Protein AF-0000000067861593 (afdb_homodimer)

Radius of gyration: 21.7 Å; Cα contacts (8 Å, |Δi|>4): 701; chains: 2; bounding box: 45×69×48 Å

Secondary structure (DSSP, 8-state):
-EEEE-TTS-EEEEEE--GGGHHHHHHHHHHHTTS-S-SSS-TT-----HHHHHHHHHHHHH-TT-EEEEEEETTEEEEEEEEEE--SGGGTTEEEEEEEE-GGGTTSSHHHHHHHHHHHHHHH-SS--EEEEEEETT-HHHHHHHHHTT-EEEEEEEEEEEETTEEEEEEEEEEE-/-EEEE-TTS-EEEEEE--GGGHHHHHHHHHHHTTS-S-SSS-TT-----HHHHHHHHHHHHH-TT-EEEEEEETTEEEEEEEEEE--SGGGTTEEEEEEEE-GGGTTSSHHHHHHHHHHHHHHH-SS--EEEEEEETT-HHHHHHHHHTT-EEEEEEEEEEEETTEEEEEEEEEEE-

InterPro domains:
  IPR000182 GNAT domain [PF00583] (52-151)
  IPR000182 GNAT domain [PS51186] (12-177)
  IPR016181 Acyl-CoA N-acyltransferase [SSF55729] (12-175)

Foldseek 3Di:
DDWDAWPVGFIKDKDFDALVCLVLVLVVCLVLQCVDVKDQDHRPGSDDDSVRSNVVSVVQVVQLQKTWMFMDTPNHTFKIKMWAADDDPVGRQETEIDMTGRPVCPPGCVLVVRVVVNVVSSVVDPRHFKYKYKTFPVPVVVVVSCVVVPKDWPDKDWQPGDDPNDGTIIIMIMDTD/DDWDAWPVGFIKDKDFDALVCLVLVLVVCLVLQCVDVKDQDHRPGSDDDSVRSNVVSVVQVVQLQKTWMFMDTPNHTFKIKMWAADDDPVGRQETEIDMTGRPVCPPGCVLVVRVVVNVVSSVVDPRHFKYKYKTFPVPVVVVVSCVVVPKDWPDKDWQPGDDPNDGTIMIMIMDTD

Structure (mmCIF, N/CA/C/O backbone):
data_AF-0000000067861593-model_v1
#
loop_
_entity.id
_entity.type
_entity.pdbx_description
1 polymer 'Lmo0614 protein'
#
loop_
_atom_site.group_PDB
_atom_site.id
_atom_site.type_symbol
_atom_site.label_atom_id
_atom_site.label_alt_id
_atom_site.label_comp_id
_atom_site.label_asym_id
_atom_site.label_entity_id
_atom_site.label_seq_id
_atom_site.pdbx_PDB_ins_code
_atom_site.Cartn_x
_atom_site.Cartn_y
_atom_site.Cartn_z
_atom_site.occupancy
_atom_site.B_iso_or_equiv
_atom_site.auth_seq_id
_atom_site.auth_comp_id
_atom_site.auth_asym_id
_atom_site.auth_atom_id
_atom_site.pdbx_PDB_model_num
ATOM 1 N N . MET A 1 1 ? 15.711 -18.203 -19.375 1 80.44 1 MET A N 1
ATOM 2 C CA . MET A 1 1 ? 14.688 -19.25 -19.375 1 80.44 1 MET A CA 1
ATOM 3 C C . MET A 1 1 ? 15.195 -20.5 -18.672 1 80.44 1 MET A C 1
ATOM 5 O O . MET A 1 1 ? 16.328 -20.922 -18.891 1 80.44 1 MET A O 1
ATOM 9 N N . GLU A 1 2 ? 14.344 -20.875 -17.656 1 90.56 2 GLU A N 1
ATOM 10 C CA . GLU A 1 2 ? 14.711 -22.078 -16.906 1 90.56 2 GLU A CA 1
ATOM 11 C C . GLU A 1 2 ? 13.57 -23.094 -16.891 1 90.56 2 GLU A C 1
ATOM 13 O O . GLU A 1 2 ? 12.406 -22.719 -17.062 1 90.56 2 GLU A O 1
ATOM 18 N N . THR A 1 3 ? 13.961 -24.391 -16.859 1 95.19 3 THR A N 1
ATOM 19 C CA . THR A 1 3 ? 12.953 -25.453 -16.766 1 95.19 3 THR A CA 1
ATOM 20 C C . THR A 1 3 ? 13.047 -26.172 -15.43 1 95.19 3 THR A C 1
ATOM 22 O O . THR A 1 3 ? 14.141 -26.344 -14.883 1 95.19 3 THR A O 1
ATOM 25 N N . ARG A 1 4 ? 11.875 -26.484 -14.953 1 95.81 4 ARG A N 1
ATOM 26 C CA . ARG A 1 4 ? 11.766 -27.25 -13.711 1 95.81 4 ARG A CA 1
ATOM 27 C C . ARG A 1 4 ? 10.758 -28.375 -13.859 1 95.81 4 ARG A C 1
ATOM 29 O O . ARG A 1 4 ? 9.727 -28.219 -14.516 1 95.81 4 ARG A O 1
ATOM 36 N N . GLU A 1 5 ? 11.07 -29.516 -13.258 1 95.62 5 GLU A N 1
ATOM 37 C CA . GLU A 1 5 ? 10.109 -30.625 -13.219 1 95.62 5 GLU A CA 1
ATOM 38 C C . GLU A 1 5 ? 9.219 -30.531 -11.992 1 95.62 5 GLU A C 1
ATOM 40 O O . GLU A 1 5 ? 9.703 -30.344 -10.875 1 95.62 5 GLU A O 1
ATOM 45 N N . LEU A 1 6 ? 7.98 -30.688 -12.148 1 96.88 6 LEU A N 1
ATOM 46 C CA . LEU A 1 6 ? 7 -30.609 -11.07 1 96.88 6 LEU A CA 1
ATOM 47 C C . LEU A 1 6 ? 6.824 -31.953 -10.398 1 96.88 6 LEU A C 1
ATOM 49 O O . LEU A 1 6 ? 7.406 -32.969 -10.828 1 96.88 6 LEU A O 1
ATOM 53 N N . LYS A 1 7 ? 6.039 -31.922 -9.312 1 94.56 7 LYS A N 1
ATOM 54 C CA . LYS A 1 7 ? 5.812 -33.125 -8.516 1 94.56 7 LYS A CA 1
ATOM 55 C C . LYS A 1 7 ? 5.125 -34.219 -9.336 1 94.56 7 LYS A C 1
ATOM 57 O O . LYS A 1 7 ? 5.344 -35.406 -9.109 1 94.56 7 LYS A O 1
ATOM 62 N N . ASN A 1 8 ? 4.363 -33.844 -10.312 1 95.06 8 ASN A N 1
ATOM 63 C CA . ASN A 1 8 ? 3.602 -34.812 -11.102 1 95.06 8 ASN A CA 1
ATOM 64 C C . ASN A 1 8 ? 4.348 -35.188 -12.375 1 95.06 8 ASN A C 1
ATOM 66 O O . ASN A 1 8 ? 3.777 -35.844 -13.258 1 95.06 8 ASN A O 1
ATOM 70 N N . GLY A 1 9 ? 5.52 -34.688 -12.555 1 94.75 9 GLY A N 1
ATOM 71 C CA . GLY A 1 9 ? 6.348 -35.062 -13.688 1 94.75 9 GLY A CA 1
ATOM 72 C C . GLY A 1 9 ? 6.281 -34.094 -14.836 1 94.75 9 GLY A C 1
ATOM 73 O O . GLY A 1 9 ? 7.078 -34.156 -15.773 1 94.75 9 GLY A O 1
ATOM 74 N N . GLN A 1 10 ? 5.395 -33.125 -14.789 1 96.19 10 GLN A N 1
ATOM 75 C CA . GLN A 1 10 ? 5.305 -32.125 -15.852 1 96.19 10 GLN A CA 1
ATOM 76 C C . GLN A 1 10 ? 6.496 -31.188 -15.812 1 96.19 10 GLN A C 1
ATOM 78 O O . GLN A 1 10 ? 7.105 -30.984 -14.758 1 96.19 10 GLN A O 1
ATOM 83 N N . ILE A 1 11 ? 6.785 -30.703 -17.016 1 96.88 11 ILE A N 1
ATOM 84 C CA . ILE A 1 11 ? 7.883 -29.75 -17.125 1 96.88 11 ILE A CA 1
ATOM 85 C C . ILE A 1 11 ? 7.324 -28.328 -17.172 1 96.88 11 ILE A C 1
ATOM 87 O O . ILE A 1 11 ? 6.398 -28.031 -17.938 1 96.88 11 ILE A O 1
ATOM 91 N N . MET A 1 12 ? 7.844 -27.5 -16.344 1 97.62 12 MET A N 1
ATOM 92 C CA . MET A 1 12 ? 7.449 -26.094 -16.281 1 97.62 12 MET A CA 1
ATOM 93 C C . MET A 1 12 ? 8.578 -25.188 -16.766 1 97.62 12 MET A C 1
ATOM 95 O O . MET A 1 12 ? 9.742 -25.406 -16.422 1 97.62 12 MET A O 1
ATOM 99 N N . MET A 1 13 ? 8.227 -24.297 -17.625 1 98.06 13 MET A N 1
ATOM 100 C CA . MET A 1 13 ? 9.164 -23.266 -18.062 1 98.06 13 MET A CA 1
ATOM 101 C C . MET A 1 13 ? 8.961 -21.984 -17.266 1 98.06 13 MET A C 1
ATOM 103 O O . MET A 1 13 ? 7.82 -21.562 -17.031 1 98.06 13 MET A O 1
ATOM 107 N N . ILE A 1 14 ? 10.023 -21.375 -16.875 1 98.06 14 ILE A N 1
ATOM 108 C CA . ILE A 1 14 ? 9.961 -20.109 -16.141 1 98.06 14 ILE A CA 1
ATOM 109 C C . ILE A 1 14 ? 10.797 -19.047 -16.859 1 98.06 14 ILE A C 1
ATOM 111 O O . ILE A 1 14 ? 11.953 -19.312 -17.219 1 98.06 14 ILE A O 1
ATOM 115 N N . ARG A 1 15 ? 10.25 -17.891 -17.062 1 97.81 15 ARG A N 1
ATOM 116 C CA . ARG A 1 15 ? 10.992 -16.781 -17.656 1 97.81 15 ARG A CA 1
ATOM 117 C C . ARG A 1 15 ? 10.414 -15.445 -17.219 1 97.81 15 ARG A C 1
ATOM 119 O O . ARG A 1 15 ? 9.297 -15.383 -16.688 1 97.81 15 ARG A O 1
ATOM 126 N N . LYS A 1 16 ? 11.18 -14.422 -17.469 1 98.06 16 LYS A N 1
ATOM 127 C CA . LYS A 1 16 ? 10.711 -13.055 -17.219 1 98.06 16 LYS A CA 1
ATOM 128 C C . LYS A 1 16 ? 9.625 -12.656 -18.219 1 98.06 16 LYS A C 1
ATOM 130 O O . LYS A 1 16 ? 9.664 -13.055 -19.375 1 98.06 16 LYS A O 1
ATOM 135 N N . ALA A 1 17 ? 8.727 -11.852 -17.781 1 98.75 17 ALA A N 1
ATOM 136 C CA . ALA A 1 17 ? 7.672 -11.32 -18.641 1 98.75 17 ALA A CA 1
ATOM 137 C C . ALA A 1 17 ? 8.234 -10.312 -19.641 1 98.75 17 ALA A C 1
ATOM 139 O O . ALA A 1 17 ? 9.211 -9.617 -19.344 1 98.75 17 ALA A O 1
ATOM 140 N N . THR A 1 18 ? 7.676 -10.211 -20.812 1 98.31 18 THR A N 1
ATOM 141 C CA . THR A 1 18 ? 7.898 -9.156 -21.797 1 98.31 18 THR A CA 1
ATOM 142 C C . THR A 1 18 ? 6.586 -8.484 -22.188 1 98.31 18 THR A C 1
ATOM 144 O O . THR A 1 18 ? 5.508 -8.992 -21.875 1 98.31 18 THR A O 1
ATOM 147 N N . LYS A 1 19 ? 6.703 -7.332 -22.812 1 98.19 19 LYS A N 1
ATOM 148 C CA . LYS A 1 19 ? 5.5 -6.594 -23.172 1 98.19 19 LYS A CA 1
ATOM 149 C C . LYS A 1 19 ? 4.602 -7.426 -24.094 1 98.19 19 LYS A C 1
ATOM 151 O O . LYS A 1 19 ? 3.381 -7.262 -24.078 1 98.19 19 LYS A O 1
ATOM 156 N N . GLU A 1 20 ? 5.148 -8.406 -24.781 1 98.06 20 GLU A N 1
ATOM 157 C CA . GLU A 1 20 ? 4.391 -9.242 -25.703 1 98.06 20 GLU A CA 1
ATOM 158 C C . GLU A 1 20 ? 3.492 -10.219 -24.953 1 98.06 20 GLU A C 1
ATOM 160 O O . GLU A 1 20 ? 2.582 -10.812 -25.547 1 98.06 20 GLU A O 1
ATOM 165 N N . ASP A 1 21 ? 3.707 -10.352 -23.672 1 98.56 21 ASP A N 1
ATOM 166 C CA . ASP A 1 21 ? 2.914 -11.266 -22.844 1 98.56 21 ASP A CA 1
ATOM 167 C C . ASP A 1 21 ? 1.637 -10.594 -22.359 1 98.56 21 ASP A C 1
ATOM 169 O O . ASP A 1 21 ? 0.796 -11.234 -21.719 1 98.56 21 ASP A O 1
ATOM 173 N N . SER A 1 22 ? 1.421 -9.32 -22.688 1 98.69 22 SER A N 1
ATOM 174 C CA . SER A 1 22 ? 0.409 -8.477 -22.062 1 98.69 22 SER A CA 1
ATOM 175 C C . SER A 1 22 ? -0.982 -9.086 -22.203 1 98.69 22 SER A C 1
ATOM 177 O O . SER A 1 22 ? -1.712 -9.203 -21.219 1 98.69 22 SER A O 1
ATOM 179 N N . SER A 1 23 ? -1.331 -9.492 -23.375 1 98.31 23 SER A N 1
ATOM 180 C CA . SER A 1 23 ? -2.662 -10.055 -23.609 1 98.31 23 SER A CA 1
ATOM 181 C C . SER A 1 23 ? -2.865 -11.328 -22.797 1 98.31 23 SER A C 1
ATOM 183 O O . SER A 1 23 ? -3.91 -11.508 -22.172 1 98.31 23 SER A O 1
ATOM 185 N N . ASN A 1 24 ? -1.921 -12.18 -22.812 1 98.5 24 ASN A N 1
ATOM 186 C CA . ASN A 1 24 ? -1.984 -13.438 -22.078 1 98.5 24 ASN A CA 1
ATOM 187 C C . ASN A 1 24 ? -2.068 -13.203 -20.578 1 98.5 24 ASN A C 1
ATOM 189 O O . ASN A 1 24 ? -2.836 -13.867 -19.875 1 98.5 24 ASN A O 1
ATOM 193 N N . ILE A 1 25 ? -1.344 -12.25 -20.078 1 98.69 25 ILE A N 1
ATOM 194 C CA . ILE A 1 25 ? -1.319 -11.906 -18.672 1 98.69 25 ILE A CA 1
ATOM 195 C C . ILE A 1 25 ? -2.688 -11.375 -18.234 1 98.69 25 ILE A C 1
ATOM 197 O O . ILE A 1 25 ? -3.221 -11.781 -17.203 1 98.69 25 ILE A O 1
ATOM 201 N N . ILE A 1 26 ? -3.299 -10.508 -19.047 1 98.25 26 ILE A N 1
ATOM 202 C CA . ILE A 1 26 ? -4.609 -9.953 -18.719 1 98.25 26 ILE A CA 1
ATOM 203 C C . ILE A 1 26 ? -5.641 -11.078 -18.641 1 98.25 26 ILE A C 1
ATOM 205 O O . ILE A 1 26 ? -6.422 -11.141 -17.688 1 98.25 26 ILE A O 1
ATOM 209 N N . THR A 1 27 ? -5.602 -11.969 -19.641 1 97.81 27 THR A N 1
ATOM 210 C CA . THR A 1 27 ? -6.508 -13.117 -19.656 1 97.81 27 THR A CA 1
ATOM 211 C C . THR A 1 27 ? -6.301 -13.977 -18.406 1 97.81 27 THR A C 1
ATOM 213 O O . THR A 1 27 ? -7.266 -14.328 -17.719 1 97.81 27 THR A O 1
ATOM 216 N N . TYR A 1 28 ? -5.09 -14.266 -18.141 1 98.5 28 TYR A N 1
ATOM 217 C CA . TYR A 1 28 ? -4.719 -15.078 -16.984 1 98.5 28 TYR A CA 1
ATOM 218 C C . TYR A 1 28 ? -5.242 -14.461 -15.695 1 98.5 28 TYR A C 1
ATOM 220 O O . TYR A 1 28 ? -5.902 -15.133 -14.898 1 98.5 28 TYR A O 1
ATOM 228 N N . LEU A 1 29 ? -4.949 -13.188 -15.453 1 98.19 29 LEU A N 1
ATOM 229 C CA . LEU A 1 29 ? -5.309 -12.523 -14.203 1 98.19 29 LEU A CA 1
ATOM 230 C C . LEU A 1 29 ? -6.82 -12.477 -14.023 1 98.19 29 LEU A C 1
ATOM 232 O O . LEU A 1 29 ? -7.328 -12.688 -12.914 1 98.19 29 LEU A O 1
ATOM 236 N N . ASN A 1 30 ? -7.547 -12.266 -15.055 1 97 30 ASN A N 1
ATOM 237 C CA . ASN A 1 30 ? -9 -12.203 -14.969 1 97 30 ASN A CA 1
ATOM 238 C C . ASN A 1 30 ? -9.602 -13.578 -14.695 1 97 30 ASN A C 1
ATOM 240 O O . ASN A 1 30 ? -10.656 -13.688 -14.055 1 97 30 ASN A O 1
ATOM 244 N N . GLU A 1 31 ? -8.922 -14.594 -15.055 1 96.94 31 GLU A N 1
ATOM 245 C CA . GLU A 1 31 ? -9.398 -15.953 -14.797 1 96.94 31 GLU A CA 1
ATOM 246 C C . GLU A 1 31 ? -9.047 -16.391 -13.383 1 96.94 31 GLU A C 1
ATOM 248 O O . GLU A 1 31 ? -9.914 -16.859 -12.641 1 96.94 31 GLU A O 1
ATOM 253 N N . VAL A 1 32 ? -7.801 -16.203 -13.031 1 97.56 32 VAL A N 1
ATOM 254 C CA . VAL A 1 32 ? -7.324 -16.703 -11.742 1 97.56 32 VAL A CA 1
ATOM 255 C C . VAL A 1 32 ? -8.023 -15.945 -10.617 1 97.56 32 VAL A C 1
ATOM 257 O O . VAL A 1 32 ? -8.258 -16.5 -9.539 1 97.56 32 VAL A O 1
ATOM 260 N N . ALA A 1 33 ? -8.391 -14.703 -10.875 1 96.25 33 ALA A N 1
ATOM 261 C CA . ALA A 1 33 ? -9.094 -13.898 -9.883 1 96.25 33 ALA A CA 1
ATOM 262 C C . ALA A 1 33 ? -10.453 -14.492 -9.547 1 96.25 33 ALA A C 1
ATOM 264 O O . ALA A 1 33 ? -11.039 -14.18 -8.508 1 96.25 33 ALA A O 1
ATOM 265 N N . GLY A 1 34 ? -10.977 -15.312 -10.383 1 95.81 34 GLY A N 1
ATOM 266 C CA . GLY A 1 34 ? -12.242 -16 -10.148 1 95.81 34 GLY A CA 1
ATOM 267 C C . GLY A 1 34 ? -12.07 -17.344 -9.461 1 95.81 34 GLY A C 1
ATOM 268 O O . GLY A 1 34 ? -13.055 -17.984 -9.102 1 95.81 34 GLY A O 1
ATOM 269 N N . GLU A 1 35 ? -10.859 -17.734 -9.242 1 97.25 35 GLU A N 1
ATOM 270 C CA . GLU A 1 35 ? -10.578 -19.062 -8.711 1 97.25 35 GLU A CA 1
ATOM 271 C C . GLU A 1 35 ? -10.367 -19.016 -7.199 1 97.25 35 GLU A C 1
ATOM 273 O O . GLU A 1 35 ? -10.227 -20.062 -6.559 1 97.25 35 GLU A O 1
ATOM 278 N N . THR A 1 36 ? -10.305 -17.828 -6.641 1 95.06 36 THR A N 1
ATOM 279 C CA . THR A 1 36 ? -10.109 -17.641 -5.207 1 95.06 36 THR A CA 1
ATOM 280 C C . THR A 1 36 ? -10.609 -16.266 -4.762 1 95.06 36 THR A C 1
ATOM 282 O O . THR A 1 36 ? -10.719 -15.352 -5.574 1 95.06 36 THR A O 1
ATOM 285 N N . ASP A 1 37 ? -10.867 -16.141 -3.51 1 95.5 37 ASP A N 1
ATOM 286 C CA . ASP A 1 37 ? -11.289 -14.859 -2.939 1 95.5 37 ASP A CA 1
ATOM 287 C C . ASP A 1 37 ? -10.102 -14.094 -2.363 1 95.5 37 ASP A C 1
ATOM 289 O O . ASP A 1 37 ? -10.273 -13.047 -1.73 1 95.5 37 ASP A O 1
ATOM 293 N N . TYR A 1 38 ? -8.875 -14.555 -2.635 1 96.38 38 TYR A N 1
ATOM 294 C CA . TYR A 1 38 ? -7.754 -14.047 -1.851 1 96.38 38 TYR A CA 1
ATOM 295 C C . TYR A 1 38 ? -6.93 -13.055 -2.66 1 96.38 38 TYR A C 1
ATOM 297 O O . TYR A 1 38 ? -5.922 -12.531 -2.174 1 96.38 38 TYR A O 1
ATOM 305 N N . LEU A 1 39 ? -7.363 -12.789 -3.873 1 96.31 39 LEU A N 1
ATOM 306 C CA . LEU A 1 39 ? -6.715 -11.742 -4.656 1 96.31 39 LEU A CA 1
ATOM 307 C C . LEU A 1 39 ? -7.406 -10.398 -4.453 1 96.31 39 LEU A C 1
ATOM 309 O O . LEU A 1 39 ? -8.57 -10.352 -4.035 1 96.31 39 LEU A O 1
ATOM 313 N N . SER A 1 40 ? -6.719 -9.344 -4.734 1 94.88 40 SER A N 1
ATOM 314 C CA . SER A 1 40 ? -7.211 -7.996 -4.461 1 94.88 40 SER A CA 1
ATOM 315 C C . SER A 1 40 ? -8.273 -7.578 -5.477 1 94.88 40 SER A C 1
ATOM 317 O O . SER A 1 40 ? -8.844 -6.492 -5.371 1 94.88 40 SER A O 1
ATOM 319 N N . PHE A 1 41 ? -8.531 -8.328 -6.48 1 94.56 41 PHE A N 1
ATOM 320 C CA . PHE A 1 41 ? -9.57 -8.109 -7.48 1 94.56 41 PHE A CA 1
ATOM 321 C C . PHE A 1 41 ? -10.266 -9.414 -7.844 1 94.56 41 PHE A C 1
ATOM 323 O O . PHE A 1 41 ? -9.695 -10.492 -7.66 1 94.56 41 PHE A O 1
ATOM 330 N N . GLY A 1 42 ? -11.492 -9.289 -8.312 1 94.19 42 GLY A N 1
ATOM 331 C CA . GLY A 1 42 ? -12.273 -10.461 -8.68 1 94.19 42 GLY A CA 1
ATOM 332 C C . GLY A 1 42 ? -12.266 -10.742 -10.172 1 94.19 42 GLY A C 1
ATOM 333 O O . GLY A 1 42 ? -11.562 -10.062 -10.93 1 94.19 42 GLY A O 1
ATOM 334 N N . GLN A 1 43 ? -13.008 -11.805 -10.453 1 92.88 43 GLN A N 1
ATOM 335 C CA . GLN A 1 43 ? -13.094 -12.203 -11.852 1 92.88 43 GLN A CA 1
ATOM 336 C C . GLN A 1 43 ? -13.539 -11.047 -12.734 1 92.88 43 GLN A C 1
ATOM 338 O O . GLN A 1 43 ? -14.539 -10.383 -12.438 1 92.88 43 GLN A O 1
ATOM 343 N N . GLY A 1 44 ? -12.734 -10.797 -13.758 1 91.69 44 GLY A N 1
ATOM 344 C CA . GLY A 1 44 ? -13.109 -9.781 -14.727 1 91.69 44 GLY A CA 1
ATOM 345 C C . GLY A 1 44 ? -12.852 -8.367 -14.242 1 91.69 44 GLY A C 1
ATOM 346 O O . GLY A 1 44 ? -13.227 -7.402 -14.906 1 91.69 44 GLY A O 1
ATOM 347 N N . GLU A 1 45 ? -12.211 -8.203 -13.109 1 92.31 45 GLU A N 1
ATOM 348 C CA . GLU A 1 45 ? -12.047 -6.875 -12.523 1 92.31 45 GLU A CA 1
ATOM 349 C C . GLU A 1 45 ? -10.68 -6.293 -12.852 1 92.31 45 GLU A C 1
ATOM 351 O O . GLU A 1 45 ? -10.422 -5.113 -12.609 1 92.31 45 GLU A O 1
ATOM 356 N N . PHE A 1 46 ? -9.812 -7.137 -13.375 1 93.56 46 PHE A N 1
ATOM 357 C CA . PHE A 1 46 ? -8.539 -6.574 -13.797 1 93.56 46 PHE A CA 1
ATOM 358 C C . PHE A 1 46 ? -8.719 -5.672 -15.008 1 93.56 46 PHE A C 1
ATOM 360 O O . PHE A 1 46 ? -9.039 -6.152 -16.109 1 93.56 46 PHE A O 1
ATOM 367 N N . ALA A 1 47 ? -8.484 -4.402 -14.961 1 90.12 47 ALA A N 1
ATOM 368 C CA . ALA A 1 47 ? -9.016 -3.41 -15.883 1 90.12 47 ALA A CA 1
ATOM 369 C C . ALA A 1 47 ? -7.93 -2.881 -16.812 1 90.12 47 ALA A C 1
ATOM 371 O O . ALA A 1 47 ? -8.195 -2.041 -17.672 1 90.12 47 ALA A O 1
ATOM 372 N N . PHE A 1 48 ? -6.715 -3.361 -16.688 1 95.12 48 PHE A N 1
ATOM 373 C CA . PHE A 1 48 ? -5.664 -2.859 -17.562 1 95.12 48 PHE A CA 1
ATOM 374 C C . PHE A 1 48 ? -5.973 -3.188 -19.016 1 95.12 48 PHE A C 1
ATOM 376 O O . PHE A 1 48 ? -6.422 -4.293 -19.328 1 95.12 48 PHE A O 1
ATOM 383 N N . SER A 1 49 ? -5.762 -2.24 -19.906 1 97.12 49 SER A N 1
ATOM 384 C CA . SER A 1 49 ? -5.676 -2.535 -21.328 1 97.12 49 SER A CA 1
ATOM 385 C C . SER A 1 49 ? -4.367 -3.24 -21.672 1 97.12 49 SER A C 1
ATOM 387 O O . SER A 1 49 ? -3.447 -3.285 -20.859 1 97.12 49 SER A O 1
ATOM 389 N N . ILE A 1 50 ? -4.34 -3.812 -22.875 1 97.94 50 ILE A N 1
ATOM 390 C CA . ILE A 1 50 ? -3.117 -4.449 -23.344 1 97.94 50 ILE A CA 1
ATOM 391 C C . ILE A 1 50 ? -1.972 -3.439 -23.344 1 97.94 50 ILE A C 1
ATOM 393 O O . ILE A 1 50 ? -0.86 -3.754 -22.906 1 97.94 50 ILE A O 1
ATOM 397 N N . ALA A 1 51 ? -2.277 -2.174 -23.75 1 98.25 51 ALA A N 1
ATOM 398 C CA . ALA A 1 51 ? -1.264 -1.122 -23.781 1 98.25 51 ALA A CA 1
ATOM 399 C C . ALA A 1 51 ? -0.792 -0.764 -22.375 1 98.25 51 ALA A C 1
ATOM 401 O O . ALA A 1 51 ? 0.404 -0.567 -22.156 1 98.25 51 ALA A O 1
ATOM 402 N N . GLU A 1 52 ? -1.643 -0.671 -21.453 1 97.75 52 GLU A N 1
ATOM 403 C CA . GLU A 1 52 ? -1.31 -0.355 -20.062 1 97.75 52 GLU A CA 1
ATOM 404 C C . GLU A 1 52 ? -0.461 -1.457 -19.438 1 97.75 52 GLU A C 1
ATOM 406 O O . GLU A 1 52 ? 0.507 -1.175 -18.734 1 97.75 52 GLU A O 1
ATOM 411 N N . GLU A 1 53 ? -0.877 -2.693 -19.719 1 98.25 53 GLU A N 1
ATOM 412 C CA . GLU A 1 53 ? -0.103 -3.818 -19.203 1 98.25 53 GLU A CA 1
ATOM 413 C C . GLU A 1 53 ? 1.292 -3.859 -19.812 1 98.25 53 GLU A C 1
ATOM 415 O O . GLU A 1 53 ? 2.275 -4.129 -19.125 1 98.25 53 GLU A O 1
ATOM 420 N N . ALA A 1 54 ? 1.37 -3.619 -21.062 1 98.62 54 ALA A N 1
ATOM 421 C CA . ALA A 1 54 ? 2.664 -3.57 -21.734 1 98.62 54 ALA A CA 1
ATOM 422 C C . ALA A 1 54 ? 3.564 -2.506 -21.125 1 98.62 54 ALA A C 1
ATOM 424 O O . ALA A 1 54 ? 4.746 -2.754 -20.859 1 98.62 54 ALA A O 1
ATOM 425 N N . GLU A 1 55 ? 3.033 -1.344 -20.906 1 98.31 55 GLU A N 1
ATOM 426 C CA . GLU A 1 55 ? 3.779 -0.258 -20.266 1 98.31 55 GLU A CA 1
ATOM 427 C C . GLU A 1 55 ? 4.215 -0.636 -18.859 1 98.31 55 GLU A C 1
ATOM 429 O O . GLU A 1 55 ? 5.344 -0.358 -18.453 1 98.31 55 GLU A O 1
ATOM 434 N N . TYR A 1 56 ? 3.305 -1.266 -18.203 1 98.12 56 TYR A N 1
ATOM 435 C CA . TYR A 1 56 ? 3.611 -1.708 -16.844 1 98.12 56 TYR A CA 1
ATOM 436 C C . TYR A 1 56 ? 4.809 -2.65 -16.828 1 98.12 56 TYR A C 1
ATOM 438 O O . TYR A 1 56 ? 5.727 -2.49 -16.016 1 98.12 56 TYR A O 1
ATOM 446 N N . ILE A 1 57 ? 4.758 -3.645 -17.688 1 98.56 57 ILE A N 1
ATOM 447 C CA . ILE A 1 57 ? 5.824 -4.637 -17.781 1 98.56 57 ILE A CA 1
ATOM 448 C C . ILE A 1 57 ? 7.145 -3.943 -18.109 1 98.56 57 ILE A C 1
ATOM 450 O O . ILE A 1 57 ? 8.172 -4.227 -17.5 1 98.56 57 ILE A O 1
ATOM 454 N N . GLU A 1 58 ? 7.121 -3.012 -18.984 1 98.19 58 GLU A N 1
ATOM 455 C CA . GLU A 1 58 ? 8.328 -2.299 -19.406 1 98.19 58 GLU A CA 1
ATOM 456 C C . GLU A 1 58 ? 8.875 -1.441 -18.266 1 98.19 58 GLU A C 1
ATOM 458 O O . GLU A 1 58 ? 10.086 -1.42 -18.031 1 98.19 58 GLU A O 1
ATOM 463 N N . GLU A 1 59 ? 8.023 -0.731 -17.609 1 97.44 59 GLU A N 1
ATOM 464 C CA . GLU A 1 59 ? 8.445 0.094 -16.469 1 97.44 59 GLU A CA 1
ATOM 465 C C . GLU A 1 59 ? 9.008 -0.763 -15.344 1 97.44 59 GLU A C 1
ATOM 467 O O . GLU A 1 59 ? 9.977 -0.379 -14.688 1 97.44 59 GLU A O 1
ATOM 472 N N . SER A 1 60 ? 8.312 -1.892 -15.125 1 97.12 60 SER A N 1
ATOM 473 C CA . SER A 1 60 ? 8.781 -2.824 -14.109 1 97.12 60 SER A CA 1
ATOM 474 C C . SER A 1 60 ? 10.18 -3.338 -14.438 1 97.12 60 SER A C 1
ATOM 476 O O . SER A 1 60 ? 11.016 -3.479 -13.547 1 97.12 60 SER A O 1
ATOM 478 N N . ASP A 1 61 ? 10.391 -3.582 -15.656 1 95.62 61 ASP A N 1
ATOM 479 C CA . ASP A 1 61 ? 11.672 -4.113 -16.109 1 95.62 61 ASP A CA 1
ATOM 480 C C . ASP A 1 61 ? 12.797 -3.113 -15.852 1 95.62 61 ASP A C 1
ATOM 482 O O . ASP A 1 61 ? 13.961 -3.502 -15.688 1 95.62 61 ASP A O 1
ATOM 486 N N . LYS A 1 62 ? 12.562 -1.815 -15.812 1 95.88 62 LYS A N 1
ATOM 487 C CA . LYS A 1 62 ? 13.555 -0.765 -15.594 1 95.88 62 LYS A CA 1
ATOM 488 C C . LYS A 1 62 ? 13.812 -0.552 -14.109 1 95.88 62 LYS A C 1
ATOM 490 O O . LYS A 1 62 ? 14.758 0.142 -13.734 1 95.88 62 LYS A O 1
ATOM 495 N N . ASN A 1 63 ? 12.953 -1.083 -13.297 1 96.69 63 ASN A N 1
ATOM 496 C CA . ASN A 1 63 ? 13.086 -0.971 -11.852 1 96.69 63 ASN A CA 1
ATOM 497 C C . ASN A 1 63 ? 13.859 -2.146 -11.266 1 96.69 63 ASN A C 1
ATOM 499 O O . ASN A 1 63 ? 13.383 -3.281 -11.273 1 96.69 63 ASN A O 1
ATOM 503 N N . PRO A 1 64 ? 14.969 -1.89 -10.75 1 94.81 64 PRO A N 1
ATOM 504 C CA . PRO A 1 64 ? 15.812 -2.984 -10.273 1 94.81 64 PRO A CA 1
ATOM 505 C C . PRO A 1 64 ? 15.18 -3.764 -9.125 1 94.81 64 PRO A C 1
ATOM 507 O O . PRO A 1 64 ? 15.609 -4.883 -8.82 1 94.81 64 PRO A O 1
ATOM 510 N N . GLY A 1 65 ? 14.219 -3.209 -8.469 1 97.19 65 GLY A N 1
ATOM 511 C CA . GLY A 1 65 ? 13.531 -3.902 -7.398 1 97.19 65 GLY A CA 1
ATOM 512 C C . GLY A 1 65 ? 12.367 -4.75 -7.887 1 97.19 65 GLY A C 1
ATOM 513 O O . GLY A 1 65 ? 11.672 -5.379 -7.086 1 97.19 65 GLY A O 1
ATOM 514 N N . SER A 1 66 ? 12.234 -4.746 -9.234 1 98.25 66 SER A N 1
ATOM 515 C CA . SER A 1 66 ? 11.07 -5.43 -9.797 1 98.25 66 SER A CA 1
ATOM 516 C C . SER A 1 66 ? 11.492 -6.594 -10.688 1 98.25 66 SER A C 1
ATOM 518 O O . SER A 1 66 ? 12.516 -6.52 -11.367 1 98.25 66 SER A O 1
ATOM 520 N N . VAL A 1 67 ? 10.703 -7.637 -10.641 1 98.12 67 VAL A N 1
ATOM 521 C CA . VAL A 1 67 ? 10.773 -8.734 -11.609 1 98.12 67 VAL A CA 1
ATOM 522 C C . VAL A 1 67 ? 9.414 -9.43 -11.695 1 98.12 67 VAL A C 1
ATOM 524 O O . VAL A 1 67 ? 8.734 -9.602 -10.68 1 98.12 67 VAL A O 1
ATOM 527 N N . MET A 1 68 ? 9.008 -9.711 -12.828 1 98.75 68 MET A N 1
ATOM 528 C CA . MET A 1 68 ? 7.812 -10.516 -13.07 1 98.75 68 MET A CA 1
ATOM 529 C C . MET A 1 68 ? 8.164 -11.828 -13.766 1 98.75 68 MET A C 1
ATOM 531 O O . MET A 1 68 ? 8.711 -11.82 -14.867 1 98.75 68 MET A O 1
ATOM 535 N N . LEU A 1 69 ? 7.855 -12.906 -13.141 1 98.69 69 LEU A N 1
ATOM 536 C CA . LEU A 1 69 ? 8.148 -14.242 -13.664 1 98.69 69 LEU A CA 1
ATOM 537 C C . LEU A 1 69 ? 6.871 -14.945 -14.102 1 98.69 69 LEU A C 1
ATOM 539 O O . LEU A 1 69 ? 5.879 -14.945 -13.375 1 98.69 69 LEU A O 1
ATOM 543 N N . LEU A 1 70 ? 6.965 -15.461 -15.266 1 98.81 70 LEU A N 1
ATOM 544 C CA . LEU A 1 70 ? 5.887 -16.266 -15.82 1 98.81 70 LEU A CA 1
ATOM 545 C C . LEU A 1 70 ? 6.289 -17.734 -15.883 1 98.81 70 LEU A C 1
ATOM 547 O O . LEU A 1 70 ? 7.398 -18.078 -16.312 1 98.81 70 LEU A O 1
ATOM 551 N N . CYS A 1 71 ? 5.398 -18.562 -15.438 1 98.62 71 CYS A N 1
ATOM 552 C CA . CYS A 1 71 ? 5.594 -20 -15.562 1 98.62 71 CYS A CA 1
ATOM 553 C C . CYS A 1 71 ? 4.613 -20.594 -16.562 1 98.62 71 CYS A C 1
ATOM 555 O O . CYS A 1 71 ? 3.426 -20.266 -16.547 1 98.62 71 CYS A O 1
ATOM 557 N N . PHE A 1 72 ? 5.152 -21.453 -17.406 1 98.56 72 PHE A N 1
ATOM 558 C CA . PHE A 1 72 ? 4.34 -22.078 -18.438 1 98.56 72 PHE A CA 1
ATOM 559 C C . PHE A 1 72 ? 4.383 -23.609 -18.297 1 98.56 72 PHE A C 1
ATOM 561 O O . PHE A 1 72 ? 5.441 -24.172 -18.031 1 98.56 72 PHE A O 1
ATOM 568 N N . ILE A 1 73 ? 3.262 -24.188 -18.422 1 97.94 73 ILE A N 1
ATOM 569 C CA . ILE A 1 73 ? 3.113 -25.641 -18.531 1 97.94 73 ILE A CA 1
ATOM 570 C C . ILE A 1 73 ? 2.352 -25.984 -19.812 1 97.94 73 ILE A C 1
ATOM 572 O O . ILE A 1 73 ? 1.221 -25.531 -20.016 1 97.94 73 ILE A O 1
ATOM 576 N N . ASP A 1 74 ? 2.895 -26.781 -20.719 1 95.38 74 ASP A N 1
ATOM 577 C CA . ASP A 1 74 ? 2.285 -27.109 -22 1 95.38 74 ASP A CA 1
ATOM 578 C C . ASP A 1 74 ? 1.825 -25.844 -22.734 1 95.38 74 ASP A C 1
ATOM 580 O O . ASP A 1 74 ? 0.672 -25.75 -23.156 1 95.38 74 ASP A O 1
ATOM 584 N N . ASP A 1 75 ? 2.559 -24.719 -22.672 1 94.19 75 ASP A N 1
ATOM 585 C CA . ASP A 1 75 ? 2.4 -23.453 -23.375 1 94.19 75 ASP A CA 1
ATOM 586 C C . ASP A 1 75 ? 1.271 -22.625 -22.781 1 94.19 75 ASP A C 1
ATOM 588 O O . ASP A 1 75 ? 0.858 -21.609 -23.344 1 94.19 75 ASP A O 1
ATOM 592 N N . GLU A 1 76 ? 0.793 -23.141 -21.672 1 97.81 76 GLU A N 1
ATOM 593 C CA . GLU A 1 76 ? -0.206 -22.359 -20.938 1 97.81 76 GLU A CA 1
ATOM 594 C C . GLU A 1 76 ? 0.428 -21.594 -19.781 1 97.81 76 GLU A C 1
ATOM 596 O O . GLU A 1 76 ? 1.254 -22.141 -19.047 1 97.81 76 GLU A O 1
ATOM 601 N N . LEU A 1 77 ? 0.073 -20.359 -19.641 1 98.69 77 LEU A N 1
ATOM 602 C CA . LEU A 1 77 ? 0.513 -19.578 -18.5 1 98.69 77 LEU A CA 1
ATOM 603 C C . LEU A 1 77 ? -0.098 -20.109 -17.203 1 98.69 77 LEU A C 1
ATOM 605 O O . LEU A 1 77 ? -1.308 -20 -16.984 1 98.69 77 LEU A O 1
ATOM 609 N N . ALA A 1 78 ? 0.771 -20.688 -16.359 1 98.69 78 ALA A N 1
ATOM 610 C CA . ALA A 1 78 ? 0.305 -21.391 -15.172 1 98.69 78 ALA A CA 1
ATOM 611 C C . ALA A 1 78 ? 0.373 -20.5 -13.938 1 98.69 78 ALA A C 1
ATOM 613 O O . ALA A 1 78 ? -0.41 -20.672 -13 1 98.69 78 ALA A O 1
ATOM 614 N N . SER A 1 79 ? 1.293 -19.594 -13.945 1 98.81 79 SER A N 1
ATOM 615 C CA . SER A 1 79 ? 1.449 -18.734 -12.766 1 98.81 79 SER A CA 1
ATOM 616 C C . SER A 1 79 ? 2.131 -17.422 -13.125 1 98.81 79 SER A C 1
ATOM 618 O O . SER A 1 79 ? 2.859 -17.344 -14.117 1 98.81 79 SER A O 1
ATOM 620 N N . ILE A 1 80 ? 1.787 -16.422 -12.383 1 98.81 80 ILE A N 1
ATOM 621 C CA . ILE A 1 80 ? 2.496 -15.148 -12.375 1 98.81 80 ILE A CA 1
ATOM 622 C C . ILE A 1 80 ? 2.99 -14.852 -10.961 1 98.81 80 ILE A C 1
ATOM 624 O O . ILE A 1 80 ? 2.232 -14.961 -9.992 1 98.81 80 ILE A O 1
ATOM 628 N N . SER A 1 81 ? 4.207 -14.586 -10.828 1 98.81 81 SER A N 1
ATOM 629 C CA . SER A 1 81 ? 4.801 -14.117 -9.578 1 98.81 81 SER A CA 1
ATOM 630 C C . SER A 1 81 ? 5.688 -12.898 -9.812 1 98.81 81 SER A C 1
ATOM 632 O O . SER A 1 81 ? 6.297 -12.758 -10.875 1 98.81 81 SER A O 1
ATOM 634 N N . GLN A 1 82 ? 5.703 -11.992 -8.789 1 98.62 82 GLN A N 1
ATOM 635 C CA . GLN A 1 82 ? 6.484 -10.789 -9.047 1 98.62 82 GLN A CA 1
ATOM 636 C C . GLN A 1 82 ? 6.965 -10.156 -7.742 1 98.62 82 GLN A C 1
ATOM 638 O O . GLN A 1 82 ? 6.371 -10.375 -6.684 1 98.62 82 GLN A O 1
ATOM 643 N N . LEU A 1 83 ? 8.102 -9.586 -7.797 1 98.75 83 LEU A N 1
ATOM 644 C CA . LEU A 1 83 ? 8.523 -8.523 -6.887 1 98.75 83 LEU A CA 1
ATOM 645 C C . LEU A 1 83 ? 8.227 -7.152 -7.477 1 98.75 83 LEU A C 1
ATOM 647 O O . LEU A 1 83 ? 8.625 -6.859 -8.609 1 98.75 83 LEU A O 1
ATOM 651 N N . ILE A 1 84 ? 7.492 -6.422 -6.754 1 98.62 84 ILE A N 1
ATOM 652 C CA . ILE A 1 84 ? 7.121 -5.078 -7.184 1 98.62 84 ILE A CA 1
ATOM 653 C C . ILE A 1 84 ? 7.973 -4.047 -6.445 1 98.62 84 ILE A C 1
ATOM 655 O O . ILE A 1 84 ? 7.734 -3.762 -5.27 1 98.62 84 ILE A O 1
ATOM 659 N N . GLY A 1 85 ? 8.922 -3.488 -7.188 1 97.94 85 GLY A N 1
ATOM 660 C CA . GLY A 1 85 ? 9.797 -2.48 -6.613 1 97.94 85 GLY A CA 1
ATOM 661 C C . GLY A 1 85 ? 9.156 -1.11 -6.52 1 97.94 85 GLY A C 1
ATOM 662 O O . GLY A 1 85 ? 8.188 -0.824 -7.223 1 97.94 85 GLY A O 1
ATOM 663 N N . HIS A 1 86 ? 9.656 -0.303 -5.645 1 96.81 86 HIS A N 1
ATOM 664 C CA . HIS A 1 86 ? 9.141 1.046 -5.445 1 96.81 86 HIS A CA 1
ATOM 665 C C . HIS A 1 86 ? 9.977 2.074 -6.195 1 96.81 86 HIS A C 1
ATOM 667 O O . HIS A 1 86 ? 11.125 1.801 -6.551 1 96.81 86 HIS A O 1
ATOM 673 N N . ILE A 1 87 ? 9.352 3.258 -6.414 1 93.75 87 ILE A N 1
ATOM 674 C CA . ILE A 1 87 ? 10.07 4.305 -7.137 1 93.75 87 ILE A CA 1
ATOM 675 C C . ILE A 1 87 ? 10.445 5.426 -6.172 1 93.75 87 ILE A C 1
ATOM 677 O O . ILE A 1 87 ? 11.289 6.273 -6.492 1 93.75 87 ILE A O 1
ATOM 681 N N . LYS A 1 88 ? 9.836 5.484 -5.016 1 94.75 88 LYS A N 1
ATOM 682 C CA . LYS A 1 88 ? 10.211 6.488 -4.02 1 94.75 88 LYS A CA 1
ATOM 683 C C . LYS A 1 88 ? 11.602 6.203 -3.449 1 94.75 88 LYS A C 1
ATOM 685 O O . LYS A 1 88 ? 11.898 5.07 -3.061 1 94.75 88 LYS A O 1
ATOM 690 N N . LYS A 1 89 ? 12.391 7.207 -3.293 1 95.06 89 LYS A N 1
ATOM 691 C CA . LYS A 1 89 ? 13.773 7.082 -2.846 1 95.06 89 LYS A CA 1
ATOM 692 C C . LYS A 1 89 ? 13.852 6.375 -1.495 1 95.06 89 LYS A C 1
ATOM 694 O O . LYS A 1 89 ? 14.758 5.57 -1.264 1 95.06 89 LYS A O 1
ATOM 699 N N . ARG A 1 90 ? 12.883 6.605 -0.69 1 97.12 90 ARG A N 1
ATOM 700 C CA . ARG A 1 90 ? 12.945 6.121 0.685 1 97.12 90 ARG A CA 1
ATOM 701 C C . ARG A 1 90 ? 12.469 4.676 0.779 1 97.12 90 ARG A C 1
ATOM 703 O O . ARG A 1 90 ? 12.43 4.102 1.868 1 97.12 90 ARG A O 1
ATOM 710 N N . GLU A 1 91 ? 12.125 4.066 -0.373 1 97.12 91 GLU A N 1
ATOM 711 C CA . GLU A 1 91 ? 11.578 2.713 -0.363 1 97.12 91 GLU A CA 1
ATOM 712 C C . GLU A 1 91 ? 12.273 1.83 -1.396 1 97.12 91 GLU A C 1
ATOM 714 O O . GLU A 1 91 ? 11.812 0.725 -1.688 1 97.12 91 GLU A O 1
ATOM 719 N N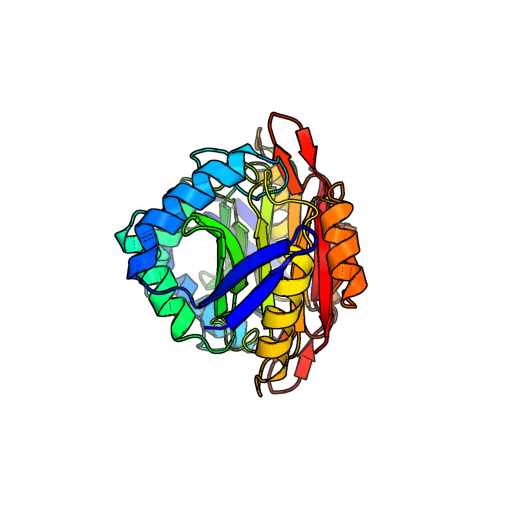 . LEU A 1 92 ? 13.391 2.277 -1.979 1 96.38 92 LEU A N 1
ATOM 720 C CA . LEU A 1 92 ? 14.055 1.603 -3.09 1 96.38 92 LEU A CA 1
ATOM 721 C C . LEU A 1 92 ? 14.617 0.258 -2.646 1 96.38 92 LEU A C 1
ATOM 723 O O . LEU A 1 92 ? 14.805 -0.643 -3.469 1 96.38 92 LEU A O 1
ATOM 727 N N . HIS A 1 93 ? 14.844 0.105 -1.37 1 97.81 93 HIS A N 1
ATOM 728 C CA . HIS A 1 93 ? 15.484 -1.099 -0.852 1 97.81 93 HIS A CA 1
ATOM 729 C C . HIS A 1 93 ? 14.461 -2.188 -0.562 1 97.81 93 HIS A C 1
ATOM 731 O O . HIS A 1 93 ? 14.797 -3.229 0.009 1 97.81 93 HIS A O 1
ATOM 737 N N . THR A 1 94 ? 13.188 -1.982 -0.871 1 98.56 94 THR A N 1
ATOM 738 C CA . THR A 1 94 ? 12.133 -2.943 -0.557 1 98.56 94 THR A CA 1
ATOM 739 C C . THR A 1 94 ? 11.336 -3.301 -1.808 1 98.56 94 THR A C 1
ATOM 741 O O . THR A 1 94 ? 11.359 -2.568 -2.797 1 98.56 94 THR A O 1
ATOM 744 N N . SER A 1 95 ? 10.672 -4.445 -1.828 1 98.75 95 SER A N 1
ATOM 745 C CA . SER A 1 95 ? 9.734 -4.859 -2.869 1 98.75 95 SER A CA 1
ATOM 746 C C . SER A 1 95 ? 8.539 -5.594 -2.273 1 98.75 95 SER A C 1
ATOM 748 O O . SER A 1 95 ? 8.656 -6.254 -1.24 1 98.75 95 SER A O 1
ATOM 750 N N . GLU A 1 96 ? 7.469 -5.414 -2.887 1 98.81 96 GLU A N 1
ATOM 751 C CA . GLU A 1 96 ? 6.273 -6.168 -2.525 1 98.81 96 GLU A CA 1
ATOM 752 C C . GLU A 1 96 ? 6.156 -7.445 -3.348 1 98.81 9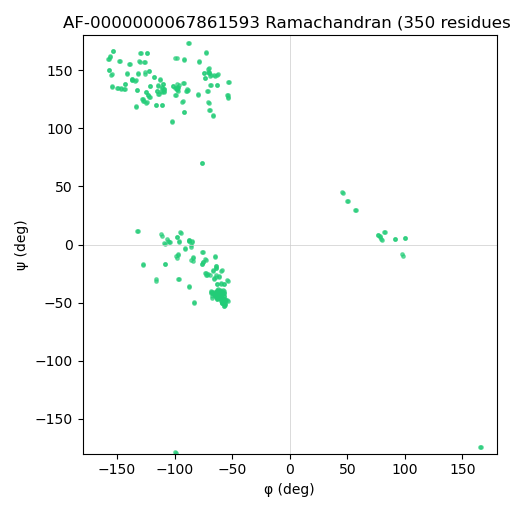6 GLU A C 1
ATOM 754 O O . GLU A 1 96 ? 6.406 -7.441 -4.555 1 98.81 96 GLU A O 1
ATOM 759 N N . LEU A 1 97 ? 5.773 -8.5 -2.699 1 98.81 97 LEU A N 1
ATOM 760 C CA . LEU A 1 97 ? 5.668 -9.797 -3.357 1 98.81 97 LEU A CA 1
ATOM 761 C C . LEU A 1 97 ? 4.219 -10.117 -3.701 1 98.81 97 LEU A C 1
ATOM 763 O O . LEU A 1 97 ? 3.318 -9.891 -2.887 1 98.81 97 LEU A O 1
ATOM 767 N N . ALA A 1 98 ? 3.973 -10.625 -4.891 1 98.5 98 ALA A N 1
ATOM 768 C CA . ALA A 1 98 ? 2.684 -11.148 -5.328 1 98.5 98 ALA A CA 1
ATOM 769 C C . ALA A 1 98 ? 2.857 -12.453 -6.102 1 98.5 98 ALA A C 1
ATOM 771 O O . ALA A 1 98 ? 3.805 -12.602 -6.879 1 98.5 98 ALA A O 1
ATOM 772 N N . ILE A 1 99 ? 1.976 -13.383 -5.906 1 98.5 99 ILE A N 1
ATOM 773 C CA . ILE A 1 99 ? 2.033 -14.656 -6.613 1 98.5 99 ILE A CA 1
ATOM 774 C C . ILE A 1 99 ? 0.621 -15.203 -6.812 1 98.5 99 ILE A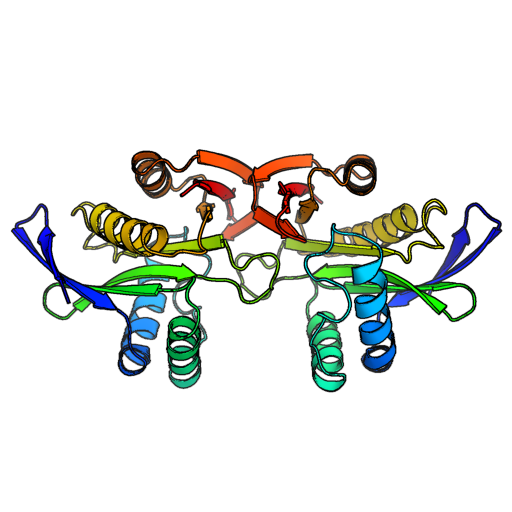 C 1
ATOM 776 O O . ILE A 1 99 ? -0.219 -15.109 -5.914 1 98.5 99 ILE A O 1
ATOM 780 N N . SER A 1 100 ? 0.36 -15.641 -7.934 1 98.5 100 SER A N 1
ATOM 781 C CA . SER A 1 100 ? -0.878 -16.344 -8.258 1 98.5 100 SER A CA 1
ATOM 782 C C . SER A 1 100 ? -0.611 -17.562 -9.133 1 98.5 100 SER A C 1
ATOM 784 O O . SER A 1 100 ? 0.277 -17.531 -9.992 1 98.5 100 SER A O 1
ATOM 786 N N . ILE A 1 101 ? -1.303 -18.609 -8.922 1 98.5 101 ILE A N 1
ATOM 787 C CA . ILE A 1 101 ? -1.192 -19.875 -9.656 1 98.5 101 ILE A CA 1
ATOM 788 C C . ILE A 1 101 ? -2.584 -20.359 -10.055 1 98.5 101 ILE A C 1
ATOM 790 O O . ILE A 1 101 ? -3.51 -20.344 -9.242 1 98.5 101 ILE A O 1
ATOM 794 N N . ARG A 1 102 ? -2.732 -20.75 -11.312 1 98.38 102 ARG A N 1
ATOM 795 C CA . ARG A 1 102 ? -3.998 -21.344 -11.719 1 98.38 102 ARG A CA 1
ATOM 796 C C . ARG A 1 102 ? -4.375 -22.5 -10.797 1 98.38 102 ARG A C 1
ATOM 798 O O . ARG A 1 102 ? -3.525 -23.312 -10.43 1 98.38 102 ARG A O 1
ATOM 805 N N . LYS A 1 103 ? -5.625 -22.531 -10.516 1 98 103 LYS A N 1
ATOM 806 C CA . LYS A 1 103 ? -6.133 -23.5 -9.555 1 98 103 LYS A CA 1
ATOM 807 C C . LYS A 1 103 ? -5.793 -24.922 -9.969 1 98 103 LYS A C 1
ATOM 809 O O . LYS A 1 103 ? -5.391 -25.734 -9.141 1 98 103 LYS A O 1
ATOM 814 N N . LYS A 1 104 ? -5.914 -25.234 -11.211 1 97 104 LYS A N 1
ATOM 815 C CA . LYS A 1 104 ? -5.707 -26.609 -11.68 1 97 104 LYS A CA 1
ATOM 816 C C . LYS A 1 104 ? -4.258 -27.047 -11.477 1 97 104 LYS A C 1
ATOM 818 O O . LYS A 1 104 ? -3.943 -28.234 -11.594 1 97 104 LYS A O 1
ATOM 823 N N . TYR A 1 105 ? -3.34 -26.125 -11.133 1 97.56 105 TYR A N 1
ATOM 824 C CA . TYR A 1 105 ? -1.934 -26.469 -10.953 1 97.56 105 TYR A CA 1
ATOM 825 C C . TYR A 1 105 ? -1.523 -26.359 -9.492 1 97.56 105 TYR A C 1
ATOM 827 O O . TYR A 1 105 ? -0.332 -26.359 -9.172 1 97.56 105 TYR A O 1
ATOM 835 N N . TRP A 1 106 ? -2.457 -26.141 -8.594 1 96.5 106 TRP A N 1
ATOM 836 C CA . TRP A 1 106 ? -2.15 -26.078 -7.168 1 96.5 106 TRP A CA 1
ATOM 837 C C . TRP A 1 106 ? -1.596 -27.406 -6.672 1 96.5 106 TRP A C 1
ATOM 839 O O . TRP A 1 106 ? -1.974 -28.469 -7.168 1 96.5 106 TRP A O 1
ATOM 849 N N . GLY A 1 107 ? -0.716 -27.297 -5.738 1 95.94 107 GLY A N 1
ATOM 850 C CA . GLY A 1 107 ? -0.226 -28.5 -5.07 1 95.94 107 GLY A CA 1
ATOM 851 C C . GLY A 1 107 ? 0.869 -29.203 -5.844 1 95.94 107 GLY A C 1
ATOM 852 O O . GLY A 1 107 ? 1.255 -30.328 -5.5 1 95.94 107 GLY A O 1
ATOM 853 N N . LEU A 1 108 ? 1.376 -28.547 -6.848 1 96.94 108 LEU A N 1
ATOM 854 C CA . LEU A 1 108 ? 2.363 -29.203 -7.707 1 96.94 108 LEU A CA 1
ATOM 855 C C . LEU A 1 108 ? 3.76 -28.641 -7.438 1 96.94 108 LEU A C 1
ATOM 857 O O . LEU A 1 108 ? 4.711 -28.984 -8.148 1 96.94 108 LEU A O 1
ATOM 861 N N . GLY A 1 109 ? 3.885 -27.75 -6.441 1 96.94 109 GLY A N 1
ATOM 862 C CA . GLY A 1 109 ? 5.191 -27.219 -6.082 1 96.94 109 GLY A CA 1
ATOM 863 C C . GLY A 1 109 ? 5.539 -25.938 -6.812 1 96.94 109 GLY A C 1
ATOM 864 O O . GLY A 1 109 ? 6.633 -25.406 -6.648 1 96.94 109 GLY A O 1
ATOM 865 N N . ILE A 1 110 ? 4.617 -25.422 -7.578 1 98.06 110 ILE A N 1
ATOM 866 C CA . ILE A 1 110 ? 4.855 -24.234 -8.391 1 98.06 110 ILE A CA 1
ATOM 867 C C . ILE A 1 110 ? 5.156 -23.047 -7.484 1 98.06 110 ILE A C 1
ATOM 869 O O . ILE A 1 110 ? 6.074 -22.266 -7.754 1 98.06 110 ILE A O 1
ATOM 873 N N . GLY A 1 111 ? 4.383 -22.938 -6.391 1 98.19 111 GLY A N 1
ATOM 874 C CA . GLY A 1 111 ? 4.621 -21.859 -5.453 1 98.19 111 GLY A CA 1
ATOM 875 C C . GLY A 1 111 ? 6.035 -21.844 -4.902 1 98.19 111 GLY A C 1
ATOM 876 O O . GLY A 1 111 ? 6.668 -20.781 -4.832 1 98.19 111 GLY A O 1
ATOM 877 N N . THR A 1 112 ? 6.496 -22.969 -4.543 1 98 112 THR A N 1
ATOM 878 C CA . THR A 1 112 ? 7.848 -23.109 -4.008 1 98 112 THR A CA 1
ATOM 879 C C . THR A 1 112 ? 8.891 -22.672 -5.039 1 98 112 THR A C 1
ATOM 881 O O . THR A 1 112 ? 9.82 -21.938 -4.719 1 98 112 THR A O 1
ATOM 884 N N . ILE A 1 113 ? 8.711 -23.125 -6.238 1 97.44 113 ILE A N 1
ATOM 885 C CA . ILE A 1 113 ? 9.648 -22.812 -7.309 1 97.44 113 ILE A CA 1
ATOM 886 C C . ILE A 1 113 ? 9.641 -21.297 -7.566 1 97.44 113 ILE A C 1
ATOM 888 O O . ILE A 1 113 ? 10.703 -20.688 -7.699 1 97.44 113 ILE A O 1
ATOM 892 N N . CYS A 1 114 ? 8.469 -20.703 -7.66 1 98.06 114 CYS A N 1
ATOM 893 C CA . CYS A 1 114 ? 8.344 -19.25 -7.871 1 98.06 114 CYS A CA 1
ATOM 894 C C . CYS A 1 114 ? 9.047 -18.484 -6.766 1 98.06 114 CYS A C 1
ATOM 896 O O . CYS A 1 114 ? 9.82 -17.562 -7.039 1 98.06 114 CYS A O 1
ATOM 898 N N . MET A 1 115 ? 8.805 -18.875 -5.543 1 98.31 115 MET A N 1
ATOM 899 C CA . MET A 1 115 ? 9.406 -18.219 -4.391 1 98.31 115 MET A CA 1
ATOM 900 C C . MET A 1 115 ? 10.922 -18.312 -4.434 1 98.31 115 MET A C 1
ATOM 902 O O . MET A 1 115 ? 11.625 -17.328 -4.172 1 98.31 115 MET A O 1
ATOM 906 N N . GLU A 1 116 ? 11.422 -19.453 -4.723 1 97.88 116 GLU A N 1
ATOM 907 C CA . GLU A 1 116 ? 12.859 -19.641 -4.84 1 97.88 116 GLU A CA 1
ATOM 908 C C . GLU A 1 116 ? 13.469 -18.656 -5.84 1 97.88 116 GLU A C 1
ATOM 910 O O . GLU A 1 116 ? 14.477 -18.016 -5.547 1 97.88 116 GLU A O 1
ATOM 915 N N . GLU A 1 117 ? 12.859 -18.562 -6.953 1 97.69 117 GLU A N 1
ATOM 916 C CA . GLU A 1 117 ? 13.391 -17.703 -8.016 1 97.69 117 GLU A CA 1
ATOM 917 C C . GLU A 1 117 ? 13.289 -16.234 -7.633 1 97.69 117 GLU A C 1
ATOM 919 O O . GLU A 1 117 ? 14.203 -15.445 -7.914 1 97.69 117 GLU A O 1
ATOM 924 N N . LEU A 1 118 ? 12.156 -15.828 -7.02 1 98.31 118 LEU A N 1
ATOM 925 C CA . LEU A 1 118 ? 11.984 -14.445 -6.605 1 98.31 118 LEU A CA 1
ATOM 926 C C . LEU A 1 118 ? 13.008 -14.062 -5.539 1 98.31 118 LEU A C 1
ATOM 928 O O . LEU A 1 118 ? 13.609 -12.992 -5.605 1 98.31 118 LEU A O 1
ATOM 932 N N . ILE A 1 119 ? 13.195 -14.914 -4.57 1 98 119 ILE A N 1
ATOM 933 C CA . ILE A 1 119 ? 14.117 -14.641 -3.473 1 98 119 ILE A CA 1
ATOM 934 C C . ILE A 1 119 ? 15.555 -14.625 -3.992 1 98 119 ILE A C 1
ATOM 936 O O . ILE A 1 119 ? 16.359 -13.789 -3.582 1 98 119 ILE A O 1
ATOM 940 N N . LYS A 1 120 ? 15.852 -15.578 -4.898 1 97.19 120 LYS A N 1
ATOM 941 C CA . LYS A 1 120 ? 17.156 -15.57 -5.555 1 97.19 120 LYS A CA 1
ATOM 942 C C . LYS A 1 120 ? 17.406 -14.234 -6.246 1 97.19 120 LYS A C 1
ATOM 944 O O . LYS A 1 120 ? 18.5 -13.656 -6.117 1 97.19 120 LYS A O 1
ATOM 949 N N . TYR A 1 121 ? 16.438 -13.766 -6.992 1 97.12 121 TYR A N 1
ATOM 950 C CA . TYR A 1 121 ? 16.547 -12.469 -7.652 1 97.12 121 TYR A CA 1
ATOM 951 C C . TYR A 1 121 ? 16.812 -11.359 -6.641 1 97.12 121 TYR A C 1
ATOM 953 O O . TYR A 1 121 ? 17.734 -10.555 -6.82 1 97.12 121 TYR A O 1
ATOM 961 N N . ALA A 1 122 ? 16 -11.305 -5.609 1 97.69 122 ALA A N 1
ATOM 962 C CA . ALA A 1 122 ? 16.109 -10.25 -4.598 1 97.69 122 ALA A CA 1
ATOM 963 C C . ALA A 1 122 ? 17.5 -10.266 -3.947 1 97.69 122 ALA A C 1
ATOM 965 O O . ALA A 1 122 ? 18.094 -9.211 -3.734 1 97.69 122 ALA A O 1
ATOM 966 N N . LYS A 1 123 ? 18.016 -11.406 -3.674 1 96.56 123 LYS A N 1
ATOM 967 C CA . LYS A 1 123 ? 19.297 -11.555 -2.984 1 96.56 123 LYS A CA 1
ATOM 968 C C . LYS A 1 123 ? 20.453 -11.188 -3.904 1 96.56 123 LYS A C 1
ATOM 970 O O . LYS A 1 123 ? 21.562 -10.906 -3.436 1 96.56 123 LYS A O 1
ATOM 975 N N . SER A 1 124 ? 20.219 -11.305 -5.137 1 95.62 124 SER A N 1
ATOM 976 C CA . SER A 1 124 ? 21.25 -10.93 -6.09 1 95.62 124 SER A CA 1
ATOM 977 C C . SER A 1 124 ? 21.359 -9.414 -6.227 1 95.62 124 SER A C 1
ATOM 979 O O . SER A 1 124 ? 22.344 -8.906 -6.77 1 95.62 124 SER A O 1
ATOM 981 N N . SER A 1 125 ? 20.359 -8.727 -5.789 1 93.56 125 SER A N 1
ATOM 982 C CA . SER A 1 125 ? 20.359 -7.273 -5.832 1 93.56 125 SER A CA 1
ATOM 983 C C . SER A 1 125 ? 21.297 -6.684 -4.773 1 93.56 125 SER A C 1
ATOM 985 O O . SER A 1 125 ? 21.344 -7.18 -3.646 1 93.56 125 SER A O 1
ATOM 987 N N . GLU A 1 126 ? 21.938 -5.617 -5.156 1 90.56 126 GLU A N 1
ATOM 988 C CA . GLU A 1 126 ? 22.797 -4.934 -4.191 1 90.56 126 GLU A CA 1
ATOM 989 C C . GLU A 1 126 ? 21.984 -3.973 -3.322 1 90.56 126 GLU A C 1
ATOM 991 O O . GLU A 1 126 ? 22.453 -3.539 -2.268 1 90.56 126 GLU A O 1
ATOM 996 N N . TYR A 1 127 ? 20.781 -3.719 -3.646 1 91.88 127 TYR A N 1
ATOM 997 C CA . TYR A 1 127 ? 20.047 -2.635 -2.99 1 91.88 127 TYR A CA 1
ATOM 998 C C . TYR A 1 127 ? 18.859 -3.172 -2.205 1 91.88 127 TYR A C 1
ATOM 1000 O O . TYR A 1 127 ? 18.516 -2.643 -1.147 1 91.88 127 TYR A O 1
ATOM 1008 N N . LEU A 1 128 ? 18.266 -4.285 -2.682 1 97.31 128 LEU A N 1
ATOM 1009 C CA . LEU A 1 128 ? 17.078 -4.824 -2.018 1 97.31 128 LEU A CA 1
ATOM 1010 C C . LEU A 1 128 ? 17.438 -5.445 -0.673 1 97.31 128 LEU A C 1
ATOM 1012 O O . LEU A 1 128 ? 18.391 -6.227 -0.583 1 97.31 128 LEU A O 1
ATOM 1016 N N . LYS A 1 129 ? 16.672 -5.094 0.376 1 97.81 129 LYS A N 1
ATOM 1017 C CA . LYS A 1 129 ? 16.969 -5.574 1.72 1 97.81 129 LYS A CA 1
ATOM 1018 C C . LYS A 1 129 ? 15.75 -6.215 2.367 1 97.81 129 LYS A C 1
ATOM 1020 O O . LYS A 1 129 ? 15.875 -6.957 3.344 1 97.81 129 LYS A O 1
ATOM 1025 N N . LEU A 1 130 ? 14.625 -5.934 1.801 1 98.69 130 LEU A N 1
ATOM 1026 C CA . LEU A 1 130 ? 13.391 -6.375 2.43 1 98.69 130 LEU A CA 1
ATOM 1027 C C . LEU A 1 130 ? 12.336 -6.711 1.379 1 98.69 130 LEU A C 1
ATOM 1029 O O . LEU A 1 130 ? 12.156 -5.965 0.412 1 98.69 130 LEU A O 1
ATOM 1033 N N . ILE A 1 131 ? 11.664 -7.828 1.527 1 98.88 131 ILE A N 1
ATOM 1034 C CA . ILE A 1 131 ? 10.469 -8.18 0.773 1 98.88 131 ILE A CA 1
ATOM 1035 C C . ILE A 1 131 ? 9.266 -8.242 1.713 1 98.88 131 ILE A C 1
ATOM 1037 O O . ILE A 1 131 ? 9.352 -8.812 2.807 1 98.88 131 ILE A O 1
ATOM 1041 N N . TYR A 1 132 ? 8.234 -7.594 1.358 1 98.88 132 TYR A N 1
ATOM 1042 C CA . TYR A 1 132 ? 7.027 -7.684 2.172 1 98.88 132 TYR A CA 1
ATOM 1043 C C . TYR A 1 132 ? 5.812 -8.016 1.312 1 98.88 132 TYR A C 1
ATOM 1045 O O . TYR A 1 132 ? 5.902 -8.031 0.083 1 98.88 132 TYR A O 1
ATOM 1053 N N . LEU A 1 133 ? 4.738 -8.43 1.967 1 98.81 133 LEU A N 1
ATOM 1054 C CA . LEU A 1 133 ? 3.512 -8.758 1.251 1 98.81 133 LEU A CA 1
ATOM 1055 C C . LEU A 1 133 ? 2.297 -8.641 2.168 1 98.81 133 LEU A C 1
ATOM 1057 O O . LEU A 1 133 ? 2.443 -8.523 3.387 1 98.81 133 LEU A O 1
ATOM 1061 N N . GLU A 1 134 ? 1.183 -8.547 1.585 1 98.62 134 GLU A N 1
ATOM 1062 C CA . GLU A 1 134 ? -0.123 -8.703 2.221 1 98.62 134 GLU A CA 1
ATOM 1063 C C . GLU A 1 134 ? -0.806 -9.992 1.775 1 98.62 134 GLU A C 1
ATOM 1065 O O . GLU A 1 134 ? -0.731 -10.367 0.604 1 98.62 134 GLU A O 1
ATOM 1070 N N . VAL A 1 135 ? -1.409 -10.656 2.701 1 98.81 135 VAL A N 1
ATOM 1071 C CA . VAL A 1 135 ? -2.076 -11.922 2.404 1 98.81 135 VAL A CA 1
ATOM 1072 C C . VAL A 1 135 ? -3.35 -12.039 3.24 1 98.81 135 VAL A C 1
ATOM 1074 O O . VAL A 1 135 ? -3.355 -11.695 4.426 1 98.81 135 VAL A O 1
ATOM 1077 N N . VAL A 1 136 ? -4.418 -12.438 2.582 1 98.69 136 VAL A N 1
ATOM 1078 C CA . VAL A 1 136 ? -5.633 -12.711 3.34 1 98.69 136 VAL A CA 1
ATOM 1079 C C . VAL A 1 136 ? -5.332 -13.727 4.445 1 98.69 136 VAL A C 1
ATOM 1081 O O . VAL A 1 136 ? -4.777 -14.797 4.184 1 98.69 136 VAL A O 1
ATOM 1084 N N . THR A 1 137 ? -5.711 -13.406 5.629 1 98.75 137 THR A N 1
ATOM 1085 C CA . THR A 1 137 ? -5.332 -14.156 6.82 1 98.75 137 THR A CA 1
ATOM 1086 C C . THR A 1 137 ? -5.809 -15.602 6.723 1 98.75 137 THR A C 1
ATOM 1088 O O . THR A 1 137 ? -5.125 -16.516 7.188 1 98.75 137 THR A O 1
ATOM 1091 N N . GLU A 1 138 ? -6.91 -15.844 6.113 1 98.19 138 GLU A N 1
ATOM 1092 C CA . GLU A 1 138 ? -7.484 -17.188 5.992 1 98.19 138 GLU A CA 1
ATOM 1093 C C . GLU A 1 138 ? -6.727 -18.016 4.969 1 98.19 138 GLU A C 1
ATOM 1095 O O . GLU A 1 138 ? -6.906 -19.234 4.898 1 98.19 138 GLU A O 1
ATOM 1100 N N . ASN A 1 139 ? -5.91 -17.359 4.148 1 98.06 139 ASN A N 1
ATOM 1101 C CA . ASN A 1 139 ? -5.148 -18.078 3.133 1 98.06 139 ASN A CA 1
ATOM 1102 C C . ASN A 1 139 ? -3.957 -18.812 3.738 1 98.06 139 ASN A C 1
ATOM 1104 O O . ASN A 1 139 ? -2.807 -18.484 3.453 1 98.06 139 ASN A O 1
ATOM 1108 N N . LYS A 1 140 ? -4.242 -19.828 4.473 1 98.19 140 LYS A N 1
ATOM 1109 C CA . LYS A 1 140 ? -3.221 -20.562 5.227 1 98.19 140 LYS A CA 1
ATOM 1110 C C . LYS A 1 140 ? -2.205 -21.203 4.293 1 98.19 140 LYS A C 1
ATOM 1112 O O . LYS A 1 140 ? -1.024 -21.312 4.633 1 98.19 140 LYS A O 1
ATOM 1117 N N . ARG A 1 141 ? -2.635 -21.625 3.166 1 97.38 141 ARG A N 1
ATOM 1118 C CA . ARG A 1 141 ? -1.729 -22.219 2.189 1 97.38 141 ARG A CA 1
ATOM 1119 C C . ARG A 1 141 ? -0.632 -21.25 1.788 1 97.38 141 ARG A C 1
ATOM 1121 O O . ARG A 1 141 ? 0.549 -21.594 1.779 1 97.38 141 ARG A O 1
ATOM 1128 N N . ALA A 1 142 ? -0.983 -20.047 1.422 1 98.38 142 ALA A N 1
ATOM 1129 C CA . ALA A 1 142 ? -0.009 -19.016 1.048 1 98.38 142 ALA A CA 1
ATOM 1130 C C . ALA A 1 142 ? 0.883 -18.656 2.23 1 98.38 142 ALA A C 1
ATOM 1132 O O . ALA A 1 142 ? 2.105 -18.562 2.09 1 98.38 142 ALA A O 1
ATOM 1133 N N . ILE A 1 143 ? 0.273 -18.469 3.406 1 98.75 143 ILE A N 1
ATOM 1134 C CA . ILE A 1 143 ? 1.018 -18.094 4.605 1 98.75 143 ILE A CA 1
ATOM 1135 C C . ILE A 1 143 ? 2.066 -19.156 4.91 1 98.75 143 ILE A C 1
ATOM 1137 O O . ILE A 1 143 ? 3.219 -18.844 5.211 1 98.75 143 ILE A O 1
ATOM 1141 N N . ASN A 1 144 ? 1.679 -20.422 4.836 1 98.56 144 ASN A N 1
ATOM 1142 C CA . ASN A 1 144 ? 2.613 -21.516 5.082 1 98.56 144 ASN A CA 1
ATOM 1143 C C . ASN A 1 144 ? 3.756 -21.5 4.07 1 98.56 144 ASN A C 1
ATOM 1145 O O . ASN A 1 144 ? 4.906 -21.781 4.422 1 98.56 144 ASN A O 1
ATOM 1149 N N . LEU A 1 145 ? 3.434 -21.281 2.838 1 98.62 145 LEU A N 1
ATOM 1150 C CA . LEU A 1 145 ? 4.465 -21.156 1.813 1 98.62 145 LEU A CA 1
ATOM 1151 C C . LEU A 1 145 ? 5.465 -20.062 2.18 1 98.62 145 LEU A C 1
ATOM 1153 O O . LEU A 1 145 ? 6.676 -20.281 2.135 1 98.62 145 LEU A O 1
ATOM 1157 N N . TYR A 1 146 ? 4.949 -18.859 2.514 1 98.81 146 TYR A N 1
ATOM 1158 C CA . TYR A 1 146 ? 5.82 -17.734 2.848 1 98.81 146 TYR A CA 1
ATOM 1159 C C . TYR A 1 146 ? 6.672 -18.047 4.07 1 98.81 146 TYR A C 1
ATOM 1161 O O . TYR A 1 146 ? 7.867 -17.75 4.098 1 98.81 146 TYR A O 1
ATOM 1169 N N . LYS A 1 147 ? 6.07 -18.625 5.082 1 98.81 147 LYS A N 1
ATOM 1170 C CA . LYS A 1 147 ? 6.801 -18.984 6.289 1 98.81 147 LYS A CA 1
ATOM 1171 C C . LYS A 1 147 ? 7.926 -19.969 5.977 1 98.81 147 LYS A C 1
ATOM 1173 O O . LYS A 1 147 ? 9.008 -19.891 6.555 1 98.81 147 LYS A O 1
ATOM 1178 N N . LYS A 1 148 ? 7.648 -20.906 5.117 1 98.44 148 LYS A N 1
ATOM 1179 C CA . LYS A 1 148 ? 8.656 -21.875 4.695 1 98.44 148 LYS A CA 1
ATOM 1180 C C . LYS A 1 148 ? 9.914 -21.156 4.184 1 98.44 148 LYS A C 1
ATOM 1182 O O . LYS A 1 148 ? 11.023 -21.688 4.316 1 98.44 148 LYS A O 1
ATOM 1187 N N . PHE A 1 149 ? 9.75 -20.031 3.627 1 98.62 149 PHE A N 1
ATOM 1188 C CA . PHE A 1 149 ? 10.875 -19.297 3.051 1 98.62 149 PHE A CA 1
ATOM 1189 C C . PHE A 1 149 ? 11.391 -18.234 4.02 1 98.62 149 PHE A C 1
ATOM 1191 O O . PHE A 1 149 ? 12.195 -17.391 3.648 1 98.62 149 PHE A O 1
ATOM 1198 N N . GLY A 1 150 ? 10.859 -18.234 5.223 1 98.62 150 GLY A N 1
ATOM 1199 C CA . GLY A 1 150 ? 11.438 -17.406 6.273 1 98.62 150 GLY A CA 1
ATOM 1200 C C . GLY A 1 150 ? 10.688 -16.109 6.496 1 98.62 150 GLY A C 1
ATOM 1201 O O . GLY A 1 150 ? 11.125 -15.25 7.27 1 98.62 150 GLY A O 1
ATOM 1202 N N . PHE A 1 151 ? 9.57 -15.938 5.828 1 98.94 151 PHE A N 1
ATOM 1203 C CA . PHE A 1 151 ? 8.773 -14.742 6.082 1 98.94 151 PHE A CA 1
ATOM 1204 C C . PHE A 1 151 ? 8.242 -14.75 7.512 1 98.94 151 PHE A C 1
ATOM 1206 O O . PHE A 1 151 ? 7.84 -15.797 8.023 1 98.94 151 PHE A O 1
ATOM 1213 N N . ILE A 1 152 ? 8.172 -13.547 8.062 1 98.81 152 ILE A N 1
ATOM 1214 C CA . ILE A 1 152 ? 7.668 -13.344 9.414 1 98.81 152 ILE A CA 1
ATOM 1215 C C . ILE A 1 152 ? 6.363 -12.547 9.367 1 98.81 152 ILE A C 1
ATOM 1217 O O . ILE A 1 152 ? 6.242 -11.586 8.609 1 98.81 152 ILE A O 1
ATOM 1221 N N . GLU A 1 153 ? 5.398 -12.961 10.133 1 98.81 153 GLU A N 1
ATOM 1222 C CA . GLU A 1 153 ? 4.18 -12.172 10.266 1 98.81 153 GLU A CA 1
ATOM 1223 C C . GLU A 1 153 ? 4.434 -10.891 11.047 1 98.81 153 GLU A C 1
ATOM 1225 O O . GLU A 1 153 ? 4.914 -10.93 12.188 1 98.81 153 GLU A O 1
ATOM 1230 N N . ALA A 1 154 ? 4.16 -9.836 10.453 1 98.75 154 ALA A N 1
ATOM 1231 C CA . ALA A 1 154 ? 4.367 -8.531 11.078 1 98.75 154 ALA A CA 1
ATOM 1232 C C . ALA A 1 154 ? 3.148 -8.117 11.898 1 98.75 154 ALA A C 1
ATOM 1234 O O . ALA A 1 154 ? 3.275 -7.395 12.891 1 98.75 154 ALA A O 1
ATOM 1235 N N . GLY A 1 155 ? 2.012 -8.461 11.414 1 98.62 155 GLY A N 1
ATOM 1236 C CA . GLY A 1 155 ? 0.747 -8.086 12.023 1 98.62 155 GLY A CA 1
ATOM 1237 C C . GLY A 1 155 ? -0.443 -8.281 11.109 1 98.62 155 GLY A C 1
ATOM 1238 O O . GLY A 1 155 ? -0.313 -8.875 10.031 1 98.62 155 GLY A O 1
ATOM 1239 N N . GLU A 1 156 ? -1.598 -7.836 11.609 1 98.62 156 GLU A N 1
ATOM 1240 C CA . GLU A 1 156 ? -2.852 -8.086 10.906 1 98.62 156 GLU A CA 1
ATOM 1241 C C . GLU A 1 156 ? -3.799 -6.895 11.023 1 98.62 156 GLU A C 1
ATOM 1243 O O . GLU A 1 156 ? -3.916 -6.293 12.094 1 98.62 156 GLU A O 1
ATOM 1248 N N . ILE A 1 157 ? -4.469 -6.52 9.961 1 98.81 157 ILE A N 1
ATOM 1249 C CA . ILE A 1 157 ? -5.535 -5.527 9.969 1 98.81 157 ILE A CA 1
ATOM 1250 C C . ILE A 1 157 ? -6.875 -6.207 9.688 1 98.81 157 ILE A C 1
ATOM 1252 O O . ILE A 1 157 ? -7.051 -6.832 8.641 1 98.81 157 ILE A O 1
ATOM 1256 N N . PRO A 1 158 ? -7.789 -6.109 10.594 1 98.62 158 PRO A N 1
ATOM 1257 C CA . PRO A 1 158 ? -9.094 -6.73 10.359 1 98.62 158 PRO A CA 1
ATOM 1258 C C . PRO A 1 158 ? -9.891 -6.035 9.258 1 98.62 158 PRO A C 1
ATOM 1260 O O . PRO A 1 158 ? -9.773 -4.82 9.078 1 98.62 158 PRO A O 1
ATOM 1263 N N . ALA A 1 159 ? -10.664 -6.781 8.484 1 98.25 159 ALA A N 1
ATOM 1264 C CA . ALA A 1 159 ? -11.656 -6.289 7.531 1 98.25 159 ALA A CA 1
ATOM 1265 C C . ALA A 1 159 ? -11.023 -5.352 6.508 1 98.25 159 ALA A C 1
ATOM 1267 O O . ALA A 1 159 ? -11.656 -4.402 6.047 1 98.25 159 ALA A O 1
ATOM 1268 N N . LEU A 1 160 ? -9.797 -5.586 6.23 1 98.62 160 LEU A N 1
ATOM 1269 C CA . LEU A 1 160 ? -9.117 -4.707 5.285 1 98.62 160 LEU A CA 1
ATOM 1270 C C . LEU A 1 160 ? -9.609 -4.957 3.863 1 98.62 160 LEU A C 1
ATOM 1272 O O . LEU A 1 160 ? -9.562 -4.059 3.02 1 98.62 160 LEU A O 1
ATOM 1276 N N . MET A 1 161 ? -10.07 -6.105 3.6 1 98.44 161 MET A N 1
ATOM 1277 C CA . MET A 1 161 ? -10.617 -6.465 2.295 1 98.44 161 MET A CA 1
ATOM 1278 C C . MET A 1 161 ? -12.055 -6.949 2.424 1 98.44 161 MET A C 1
ATOM 1280 O O . MET A 1 161 ? -12.438 -7.508 3.453 1 98.44 161 MET A O 1
ATOM 1284 N N . GLN A 1 162 ? -12.828 -6.703 1.374 1 97.62 162 GLN A N 1
ATOM 1285 C CA . GLN A 1 162 ? -14.203 -7.176 1.35 1 97.62 162 GLN A CA 1
ATOM 1286 C C . GLN A 1 162 ? -14.492 -7.961 0.073 1 97.62 162 GLN A C 1
ATOM 1288 O O . GLN A 1 162 ? -14.211 -7.488 -1.03 1 97.62 162 GLN A O 1
ATOM 1293 N N . VAL A 1 163 ? -14.969 -9.164 0.224 1 96.69 163 VAL A N 1
ATOM 1294 C CA . VAL A 1 163 ? -15.367 -10.008 -0.896 1 96.69 163 VAL A CA 1
ATOM 1295 C C . VAL A 1 163 ? -16.797 -10.516 -0.677 1 96.69 163 VAL A C 1
ATOM 1297 O O . VAL A 1 163 ? -17.078 -11.18 0.323 1 96.69 163 VAL A O 1
ATOM 1300 N N . ASP A 1 164 ? -17.734 -10.25 -1.652 1 90.94 164 ASP A N 1
ATOM 1301 C CA . ASP A 1 164 ? -19.125 -10.695 -1.598 1 90.94 164 ASP A CA 1
ATOM 1302 C C . ASP A 1 164 ? -19.719 -10.445 -0.218 1 90.94 164 ASP A C 1
ATOM 1304 O O . ASP A 1 164 ? -20.281 -11.352 0.398 1 90.94 164 ASP A O 1
ATOM 1308 N N . ARG A 1 165 ? -19.609 -9.336 0.517 1 89.25 165 ARG A N 1
ATOM 1309 C CA . ARG A 1 165 ? -20.172 -8.828 1.761 1 89.25 165 ARG A CA 1
ATOM 1310 C C . ARG A 1 165 ? -19.484 -9.438 2.971 1 89.25 165 ARG A C 1
ATOM 1312 O O . ARG A 1 165 ? -19.938 -9.297 4.102 1 89.25 165 ARG A O 1
ATOM 1319 N N . ARG A 1 166 ? -18.438 -10.227 2.59 1 96.12 166 ARG A N 1
ATOM 1320 C CA . ARG A 1 166 ? -17.609 -10.742 3.672 1 96.12 166 ARG A CA 1
ATOM 1321 C C . ARG A 1 166 ? -16.359 -9.883 3.848 1 96.12 166 ARG A C 1
ATOM 1323 O O . ARG A 1 166 ? -15.68 -9.555 2.871 1 96.12 166 ARG A O 1
ATOM 1330 N N . TYR A 1 167 ? -16.125 -9.562 5.074 1 97.94 167 TYR A N 1
ATOM 1331 C CA . TYR A 1 167 ? -14.891 -8.859 5.391 1 97.94 167 TYR A CA 1
ATOM 1332 C C . TYR A 1 167 ? -13.766 -9.836 5.715 1 97.94 167 TYR A C 1
ATOM 1334 O O . TYR A 1 167 ? -13.969 -10.797 6.465 1 97.94 167 TYR A O 1
ATOM 1342 N N . LEU A 1 168 ? -12.656 -9.602 5.121 1 98.56 168 LEU A N 1
ATOM 1343 C CA . LEU A 1 168 ? -11.5 -10.469 5.297 1 98.56 168 LEU A CA 1
ATOM 1344 C C . LEU A 1 168 ? -10.359 -9.727 5.98 1 98.56 168 LEU A C 1
ATOM 1346 O O . LEU A 1 168 ? -10.031 -8.602 5.598 1 98.56 168 LEU A O 1
ATOM 1350 N N . ASP A 1 169 ? -9.805 -10.398 6.992 1 98.75 169 ASP A N 1
ATOM 1351 C CA . ASP A 1 169 ? -8.594 -9.875 7.625 1 98.75 169 ASP A CA 1
ATOM 1352 C C . ASP A 1 169 ? -7.375 -10.086 6.734 1 98.75 169 ASP A C 1
ATOM 1354 O O . ASP A 1 169 ? -7.32 -11.039 5.957 1 98.75 169 ASP A O 1
ATOM 1358 N N . VAL A 1 170 ? -6.445 -9.172 6.824 1 98.88 170 VAL A N 1
ATOM 1359 C CA . VAL A 1 170 ? -5.238 -9.242 6.012 1 98.88 170 VAL A CA 1
ATOM 1360 C C . VAL A 1 170 ? -4.008 -9.242 6.914 1 98.88 170 VAL A C 1
ATOM 1362 O O . VAL A 1 170 ? -3.875 -8.391 7.793 1 98.88 170 VAL A O 1
ATOM 1365 N N . THR A 1 171 ? -3.146 -10.195 6.707 1 98.88 171 THR A N 1
ATOM 1366 C CA . THR A 1 171 ? -1.879 -10.312 7.418 1 98.88 171 THR A CA 1
ATOM 1367 C C . THR A 1 171 ? -0.738 -9.727 6.594 1 98.88 171 THR A C 1
ATOM 1369 O O . THR A 1 171 ? -0.642 -9.977 5.391 1 98.88 171 THR A O 1
ATOM 1372 N N . MET A 1 172 ? 0.117 -8.945 7.246 1 98.81 172 MET A N 1
ATOM 1373 C CA . MET A 1 172 ? 1.343 -8.453 6.625 1 98.81 172 MET A CA 1
ATOM 1374 C C . MET A 1 172 ? 2.535 -9.32 7.004 1 98.81 172 MET A C 1
ATOM 1376 O O . MET A 1 172 ? 2.672 -9.727 8.164 1 98.81 172 MET A O 1
ATOM 1380 N N . MET A 1 173 ? 3.33 -9.648 6.039 1 98.94 173 MET A N 1
ATOM 1381 C CA . MET A 1 173 ? 4.527 -10.445 6.27 1 98.94 173 MET A CA 1
ATOM 1382 C C . MET A 1 173 ? 5.746 -9.805 5.613 1 98.94 173 MET A C 1
ATOM 1384 O O . MET A 1 173 ? 5.609 -9 4.688 1 98.94 173 MET A O 1
ATOM 1388 N N . TYR A 1 174 ? 6.883 -10.156 6.113 1 98.94 174 TYR A N 1
ATOM 1389 C CA . TYR A 1 174 ? 8.102 -9.609 5.531 1 98.94 174 TYR A CA 1
ATOM 1390 C C . TYR A 1 174 ? 9.25 -10.602 5.637 1 98.94 174 TYR A C 1
ATOM 1392 O O . TYR A 1 174 ? 9.203 -11.539 6.438 1 98.94 174 TYR A O 1
ATOM 1400 N N . LEU A 1 175 ? 10.195 -10.445 4.836 1 98.81 175 LEU A N 1
ATOM 1401 C CA . LEU A 1 175 ? 11.461 -11.18 4.816 1 98.81 175 LEU A CA 1
ATOM 1402 C C . LEU A 1 175 ? 12.641 -10.234 4.66 1 98.81 175 LEU A C 1
ATOM 1404 O O . LEU A 1 175 ? 1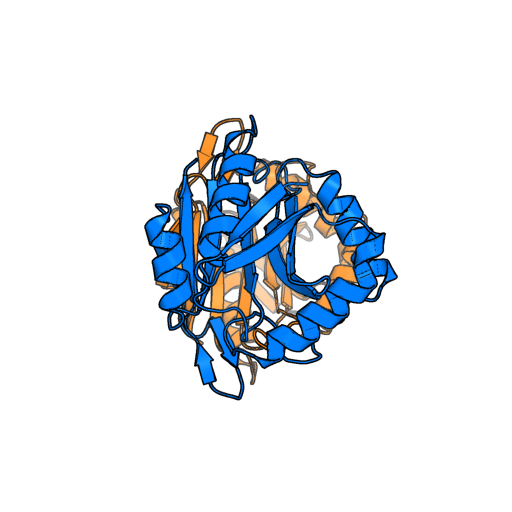2.711 -9.477 3.688 1 98.81 175 LEU A O 1
ATOM 1408 N N . VAL A 1 176 ? 13.508 -10.227 5.637 1 98 176 VAL A N 1
ATOM 1409 C CA . VAL A 1 176 ? 14.75 -9.477 5.5 1 98 176 VAL A CA 1
ATOM 1410 C C . VAL A 1 176 ? 15.75 -10.281 4.672 1 98 176 VAL A C 1
ATOM 1412 O O . VAL A 1 176 ? 15.992 -11.461 4.945 1 98 176 VAL A O 1
ATOM 1415 N N . ILE A 1 177 ? 16.312 -9.641 3.668 1 95 177 ILE A N 1
ATOM 1416 C CA . ILE A 1 177 ? 17.172 -10.398 2.777 1 95 177 ILE A CA 1
ATOM 1417 C C . ILE A 1 177 ? 18.625 -9.922 2.939 1 95 177 ILE A C 1
ATOM 1419 O O . ILE A 1 177 ? 18.859 -8.766 3.299 1 95 177 ILE A O 1
ATOM 1423 N N . MET B 1 1 ? -16.547 25.391 5 1 80.44 1 MET B N 1
ATOM 1424 C CA . MET B 1 1 ? -15.461 26.109 5.68 1 80.44 1 MET B CA 1
ATOM 1425 C C . MET B 1 1 ? -15.773 26.281 7.16 1 80.44 1 MET B C 1
ATOM 1427 O O . MET B 1 1 ? -16.906 26.641 7.52 1 80.44 1 MET B O 1
ATOM 1431 N N . GLU B 1 2 ? -14.758 25.766 7.949 1 90.62 2 GLU B N 1
ATOM 1432 C CA . GLU B 1 2 ? -14.93 25.875 9.391 1 90.62 2 GLU B CA 1
ATOM 1433 C C . GLU B 1 2 ? -13.734 26.562 10.039 1 90.62 2 GLU B C 1
ATOM 1435 O O . GLU B 1 2 ? -12.625 26.547 9.484 1 90.62 2 GLU B O 1
ATOM 1440 N N . THR B 1 3 ? -14.031 27.312 11.125 1 95.25 3 THR B N 1
ATOM 1441 C CA . THR B 1 3 ? -12.953 27.953 11.859 1 95.25 3 THR B CA 1
ATOM 1442 C C . THR B 1 3 ? -12.797 27.344 13.25 1 95.25 3 THR B C 1
ATOM 1444 O O . THR B 1 3 ? -13.789 26.953 13.875 1 95.25 3 THR B O 1
ATOM 1447 N N . ARG B 1 4 ? -11.547 27.25 13.617 1 95.81 4 ARG B N 1
ATOM 1448 C CA . ARG B 1 4 ? -11.203 26.734 14.945 1 95.81 4 ARG B CA 1
ATOM 1449 C C . ARG B 1 4 ? -10.148 27.609 15.609 1 95.81 4 ARG B C 1
ATOM 1451 O O . ARG B 1 4 ? -9.234 28.109 14.945 1 95.81 4 ARG B O 1
ATOM 1458 N N . GLU B 1 5 ? -10.297 27.812 16.906 1 95.69 5 GLU B N 1
ATOM 1459 C CA . GLU B 1 5 ? -9.273 28.516 17.672 1 95.69 5 GLU B CA 1
ATOM 1460 C C . GLU B 1 5 ? -8.219 27.562 18.203 1 95.69 5 GLU B C 1
ATOM 1462 O O . GLU B 1 5 ? -8.555 26.531 18.797 1 95.69 5 GLU B O 1
ATOM 1467 N N . LEU B 1 6 ? -7.012 27.859 18.062 1 96.94 6 LEU B N 1
ATOM 1468 C CA . LEU B 1 6 ? -5.898 27.031 18.5 1 96.94 6 LEU B CA 1
ATOM 1469 C C . LEU B 1 6 ? -5.527 27.344 19.938 1 96.94 6 LEU B C 1
ATOM 1471 O O . LEU B 1 6 ? -6.094 28.25 20.547 1 96.94 6 LEU B O 1
ATOM 1475 N N . LYS B 1 7 ? -4.602 26.516 20.453 1 94.62 7 LYS B N 1
ATOM 1476 C CA . LYS B 1 7 ? -4.176 26.641 21.844 1 94.62 7 LYS B CA 1
ATOM 1477 C C . LYS B 1 7 ? -3.535 28 22.109 1 94.62 7 LYS B C 1
ATOM 1479 O O . LYS B 1 7 ? -3.633 28.531 23.219 1 94.62 7 LYS B O 1
ATOM 1484 N N . ASN B 1 8 ? -2.963 28.594 21.109 1 95 8 ASN B N 1
ATOM 1485 C CA . ASN B 1 8 ? -2.256 29.859 21.281 1 95 8 ASN B CA 1
ATOM 1486 C C . ASN B 1 8 ? -3.143 31.047 20.938 1 95 8 ASN B C 1
ATOM 1488 O O . ASN B 1 8 ? -2.66 32.188 20.828 1 95 8 ASN B O 1
ATOM 1492 N N . GLY B 1 9 ? -4.355 30.797 20.609 1 94.75 9 GLY B N 1
ATOM 1493 C CA . GLY B 1 9 ? -5.309 31.859 20.344 1 94.75 9 GLY B CA 1
ATOM 1494 C C . GLY B 1 9 ? -5.477 32.156 18.875 1 94.75 9 GLY B C 1
ATOM 1495 O O . GLY B 1 9 ? -6.395 32.906 18.484 1 94.75 9 GLY B O 1
ATOM 1496 N N . GLN B 1 10 ? -4.668 31.625 18.031 1 96.19 10 GLN B N 1
ATOM 1497 C CA . GLN B 1 10 ? -4.801 31.859 16.594 1 96.19 10 GLN B CA 1
ATOM 1498 C C . GLN B 1 10 ? -6.043 31.156 16.047 1 96.19 10 GLN B C 1
ATOM 1500 O O . GLN B 1 10 ? -6.508 30.172 16.609 1 96.19 10 GLN B O 1
ATOM 1505 N N . ILE B 1 11 ? -6.523 31.781 14.984 1 96.94 11 ILE B N 1
ATOM 1506 C CA . ILE B 1 11 ? -7.691 31.219 14.32 1 96.94 11 ILE B CA 1
ATOM 1507 C C . ILE B 1 11 ? -7.246 30.422 13.094 1 96.94 11 ILE B C 1
ATOM 1509 O O . ILE B 1 11 ? -6.465 30.922 12.273 1 96.94 11 ILE B O 1
ATOM 1513 N N . MET B 1 12 ? -7.703 29.234 13 1 97.69 12 MET B N 1
ATOM 1514 C CA . MET B 1 12 ? -7.402 28.359 11.875 1 97.69 12 MET B CA 1
ATOM 1515 C C . MET B 1 12 ? -8.648 28.109 11.031 1 97.69 12 MET B C 1
ATOM 1517 O O . MET B 1 12 ? -9.734 27.891 11.578 1 97.69 12 MET B O 1
ATOM 1521 N N . MET B 1 13 ? -8.477 28.266 9.766 1 98.06 13 MET B N 1
ATOM 1522 C CA . MET B 1 13 ? -9.547 27.906 8.836 1 98.06 13 MET B CA 1
ATOM 1523 C C . MET B 1 13 ? -9.312 26.516 8.258 1 98.06 13 MET B C 1
ATOM 1525 O O . MET B 1 13 ? -8.188 26.156 7.914 1 98.06 13 MET B O 1
ATOM 1529 N N . ILE B 1 14 ? -10.352 25.75 8.164 1 98.06 14 ILE B N 1
ATOM 1530 C CA . ILE B 1 14 ? -10.273 24.406 7.602 1 98.06 14 ILE B CA 1
ATOM 1531 C C . ILE B 1 14 ? -11.281 24.266 6.461 1 98.06 14 ILE B C 1
ATOM 1533 O O . ILE B 1 14 ? -12.445 24.625 6.605 1 98.06 14 ILE B O 1
ATOM 1537 N N . ARG B 1 15 ? -10.844 23.766 5.352 1 97.88 15 ARG B N 1
ATOM 1538 C CA . ARG B 1 15 ? -11.734 23.5 4.23 1 97.88 15 ARG B CA 1
ATOM 1539 C C . ARG B 1 15 ? -11.195 22.375 3.352 1 97.88 15 ARG B C 1
ATOM 1541 O O . ARG B 1 15 ? -10.031 22.016 3.463 1 97.88 15 ARG B O 1
ATOM 1548 N N . LYS B 1 16 ? -12.062 21.906 2.51 1 98.12 16 LYS B N 1
ATOM 1549 C CA . LYS B 1 16 ? -11.672 20.906 1.516 1 98.12 16 LYS B CA 1
ATOM 1550 C C . LYS B 1 16 ? -10.766 21.516 0.452 1 98.12 16 LYS B C 1
ATOM 1552 O O . LYS B 1 16 ? -10.945 22.672 0.071 1 98.12 16 LYS B O 1
ATOM 1557 N N . ALA B 1 17 ? -9.867 20.75 -0.058 1 98.75 17 ALA B N 1
ATOM 1558 C CA . ALA B 1 17 ? -8.984 21.172 -1.141 1 98.75 17 ALA B CA 1
ATOM 1559 C C . ALA B 1 17 ? -9.75 21.312 -2.453 1 98.75 17 ALA B C 1
ATOM 1561 O O . ALA B 1 17 ? -10.719 20.578 -2.688 1 98.75 17 ALA B O 1
ATOM 1562 N N . THR B 1 18 ? -9.359 22.203 -3.309 1 98.31 18 THR B N 1
ATOM 1563 C CA . THR B 1 18 ? -9.797 22.328 -4.695 1 98.31 18 THR B CA 1
ATOM 1564 C C . THR B 1 18 ? -8.602 22.297 -5.645 1 98.31 18 THR B C 1
ATOM 1566 O O . THR B 1 18 ? -7.457 22.453 -5.207 1 98.31 18 THR B O 1
ATOM 1569 N N . LYS B 1 19 ? -8.906 22.094 -6.91 1 98.19 19 LYS B N 1
ATOM 1570 C CA . LYS B 1 19 ? -7.82 22.016 -7.883 1 98.19 19 LYS B CA 1
ATOM 1571 C C . LYS B 1 19 ? -7.004 23.312 -7.898 1 98.19 19 LYS B C 1
ATOM 1573 O O . LYS B 1 19 ? -5.809 23.281 -8.195 1 98.19 19 LYS B O 1
ATOM 1578 N N . GLU B 1 20 ? -7.57 24.406 -7.469 1 98.06 20 GLU B N 1
ATOM 1579 C CA . GLU B 1 20 ? -6.895 25.703 -7.469 1 98.06 20 GLU B CA 1
ATOM 1580 C C . GLU B 1 20 ? -5.828 25.766 -6.379 1 98.06 20 GLU B C 1
ATOM 1582 O O . GLU B 1 20 ? -4.973 26.656 -6.398 1 98.06 20 GLU B O 1
ATOM 1587 N N . ASP B 1 21 ? -5.852 24.828 -5.465 1 98.56 21 ASP B N 1
ATOM 1588 C CA . ASP B 1 21 ? -4.887 24.797 -4.371 1 98.56 21 ASP B CA 1
ATOM 1589 C C . ASP B 1 21 ? -3.604 24.078 -4.789 1 98.56 21 ASP B C 1
ATOM 1591 O O . ASP B 1 21 ? -2.639 24.031 -4.023 1 98.56 21 ASP B O 1
ATOM 1595 N N . SER B 1 22 ? -3.521 23.578 -6.02 1 98.69 22 SER B N 1
ATOM 1596 C CA . SER B 1 22 ? -2.496 22.641 -6.465 1 98.69 22 SER B CA 1
ATOM 1597 C C . SER B 1 22 ? -1.098 23.219 -6.262 1 98.69 22 SER B C 1
ATOM 1599 O O . SER B 1 22 ? -0.229 22.562 -5.68 1 98.69 22 SER B O 1
ATOM 1601 N N . SER B 1 23 ? -0.892 24.422 -6.695 1 98.25 23 SER B N 1
ATOM 1602 C CA . SER B 1 23 ? 0.429 25.031 -6.578 1 98.25 23 SER B CA 1
ATOM 1603 C C . SER B 1 23 ? 0.836 25.188 -5.117 1 98.25 23 SER B C 1
ATOM 1605 O O . SER B 1 23 ? 1.972 24.875 -4.746 1 98.25 23 SER B O 1
ATOM 1607 N N . ASN B 1 24 ? -0.044 25.656 -4.316 1 98.5 24 ASN B N 1
ATOM 1608 C CA . ASN B 1 24 ? 0.214 25.844 -2.893 1 98.5 24 ASN B CA 1
ATOM 1609 C C . ASN B 1 24 ? 0.493 24.516 -2.193 1 98.5 24 ASN B C 1
ATOM 1611 O O . ASN B 1 24 ? 1.397 24.422 -1.36 1 98.5 24 ASN B O 1
ATOM 1615 N N . ILE B 1 25 ? -0.223 23.5 -2.553 1 98.69 25 ILE B N 1
ATOM 1616 C CA . ILE B 1 25 ? -0.069 22.172 -1.975 1 98.69 25 ILE B CA 1
ATOM 1617 C C . ILE B 1 25 ? 1.306 21.609 -2.33 1 98.69 25 ILE B C 1
ATOM 1619 O O . ILE B 1 25 ? 2.006 21.078 -1.469 1 98.69 25 ILE B O 1
ATOM 1623 N N . ILE B 1 26 ? 1.736 21.766 -3.576 1 98.19 26 ILE B N 1
ATOM 1624 C CA . ILE B 1 26 ? 3.037 21.266 -4.016 1 98.19 26 ILE B CA 1
ATOM 1625 C C . ILE B 1 26 ? 4.145 21.969 -3.227 1 98.19 26 ILE B C 1
ATOM 1627 O O . ILE B 1 26 ? 5.055 21.312 -2.715 1 98.19 26 ILE B O 1
ATOM 1631 N N . THR B 1 27 ? 4.035 23.297 -3.111 1 97.75 27 THR B N 1
ATOM 1632 C CA . THR B 1 27 ? 5.004 24.062 -2.34 1 97.75 27 THR B CA 1
ATOM 1633 C C . THR B 1 27 ? 5.039 23.594 -0.89 1 97.75 27 THR B C 1
ATOM 1635 O O . THR B 1 27 ? 6.113 23.344 -0.34 1 97.75 27 THR B O 1
ATOM 1638 N N . TYR B 1 28 ? 3.902 23.469 -0.333 1 98.5 28 TYR B N 1
ATOM 1639 C CA . TYR B 1 28 ? 3.754 23.031 1.049 1 98.5 28 TYR B CA 1
ATOM 1640 C C . TYR B 1 28 ? 4.414 21.672 1.26 1 98.5 28 TYR B C 1
ATOM 1642 O O . TYR B 1 28 ? 5.227 21.5 2.172 1 98.5 28 TYR B O 1
ATOM 1650 N N . LEU B 1 29 ? 4.07 20.688 0.437 1 98.12 29 LEU B N 1
ATOM 1651 C CA . LEU B 1 29 ? 4.555 19.328 0.609 1 98.12 29 LEU B CA 1
ATOM 1652 C C . LEU B 1 29 ? 6.07 19.266 0.466 1 98.12 29 LEU B C 1
ATOM 1654 O O . LEU B 1 29 ? 6.742 18.547 1.218 1 98.12 29 LEU B O 1
ATOM 1658 N N . ASN B 1 30 ? 6.621 19.984 -0.418 1 96.94 30 ASN B N 1
ATOM 1659 C CA . ASN B 1 30 ? 8.07 20 -0.619 1 96.94 30 ASN B CA 1
ATOM 1660 C C . ASN B 1 30 ? 8.797 20.656 0.552 1 96.94 30 ASN B C 1
ATOM 1662 O O . ASN B 1 30 ? 9.93 20.281 0.868 1 96.94 30 ASN B O 1
ATOM 1666 N N . GLU B 1 31 ? 8.148 21.5 1.223 1 96.81 31 GLU B N 1
ATOM 1667 C CA . GLU B 1 31 ? 8.742 22.156 2.385 1 96.81 31 GLU B CA 1
ATOM 1668 C C . GLU B 1 31 ? 8.633 21.281 3.629 1 96.81 31 GLU B C 1
ATOM 1670 O O . GLU B 1 31 ? 9.625 21.031 4.309 1 96.81 31 GLU B O 1
ATOM 1675 N N . VAL B 1 32 ? 7.43 20.812 3.867 1 97.56 32 VAL B N 1
ATOM 1676 C CA . VAL B 1 32 ? 7.18 20.062 5.094 1 97.56 32 VAL B CA 1
ATOM 1677 C C . VAL B 1 32 ? 7.969 18.75 5.07 1 97.56 32 VAL B C 1
ATOM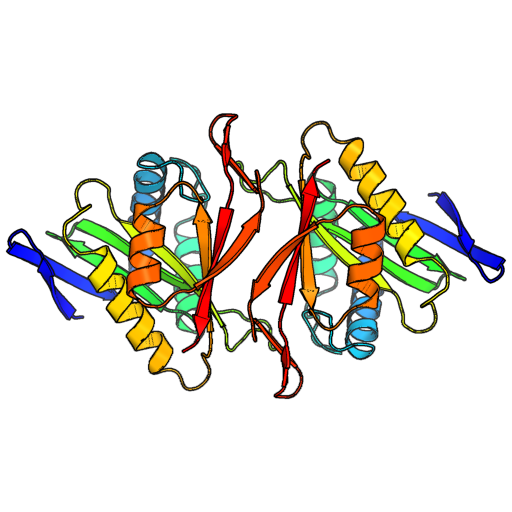 1679 O O . VAL B 1 32 ? 8.398 18.266 6.117 1 97.56 32 VAL B O 1
ATOM 1682 N N . ALA B 1 33 ? 8.219 18.234 3.885 1 96.19 33 ALA B N 1
ATOM 1683 C CA . ALA B 1 33 ? 8.992 17 3.736 1 96.19 33 ALA B CA 1
ATOM 1684 C C . ALA B 1 33 ? 10.43 17.188 4.219 1 96.19 33 ALA B C 1
ATOM 1686 O O . ALA B 1 33 ? 11.125 16.219 4.504 1 96.19 33 ALA B O 1
ATOM 1687 N N . GLY B 1 34 ? 10.891 18.391 4.297 1 95.69 34 GLY B N 1
ATOM 1688 C CA . GLY B 1 34 ? 12.219 18.703 4.805 1 95.69 34 GLY B CA 1
ATOM 1689 C C . GLY B 1 34 ? 12.242 18.969 6.297 1 95.69 34 GLY B C 1
ATOM 1690 O O . GLY B 1 34 ? 13.305 19.156 6.887 1 95.69 34 GLY B O 1
ATOM 1691 N N . GLU B 1 35 ? 11.094 18.953 6.914 1 97.25 35 GLU B N 1
ATOM 1692 C CA . GLU B 1 35 ? 10.984 19.328 8.32 1 97.25 35 GLU B CA 1
ATOM 1693 C C . GLU B 1 35 ? 10.992 18.109 9.227 1 97.25 35 GLU B C 1
ATOM 1695 O O . GLU B 1 35 ? 11.023 18.234 10.453 1 97.25 35 GLU B O 1
ATOM 1700 N N . THR B 1 36 ? 10.914 16.922 8.625 1 95.19 36 THR B N 1
ATOM 1701 C CA . THR B 1 36 ? 10.922 15.672 9.375 1 95.19 36 THR B CA 1
ATOM 1702 C C . THR B 1 36 ? 11.383 14.523 8.484 1 95.19 36 THR B C 1
ATOM 1704 O O . THR B 1 36 ? 11.297 14.602 7.258 1 95.19 36 THR B O 1
ATOM 1707 N N . ASP B 1 37 ? 11.812 13.477 9.102 1 95.44 37 ASP B N 1
ATOM 1708 C CA . ASP B 1 37 ? 12.219 12.273 8.375 1 95.44 37 ASP B CA 1
ATOM 1709 C C . ASP B 1 37 ? 11.07 11.273 8.289 1 95.44 37 ASP B C 1
ATOM 1711 O O . ASP B 1 37 ? 11.258 10.148 7.828 1 95.44 37 ASP B O 1
ATOM 1715 N N . TYR B 1 38 ? 9.859 11.672 8.672 1 96.5 38 TYR B N 1
ATOM 1716 C CA . TYR B 1 38 ? 8.828 10.672 8.891 1 96.5 38 TYR B CA 1
ATOM 1717 C C . TYR B 1 38 ? 7.828 10.648 7.746 1 96.5 38 TYR B C 1
ATOM 1719 O O . TYR B 1 38 ? 6.875 9.867 7.762 1 96.5 38 TYR B O 1
ATOM 1727 N N . LEU B 1 39 ? 8.07 11.477 6.75 1 96.31 39 LEU B N 1
ATOM 1728 C CA . LEU B 1 39 ? 7.242 11.406 5.551 1 96.31 39 LEU B CA 1
ATOM 1729 C C . LEU B 1 39 ? 7.859 10.469 4.516 1 96.31 39 LEU B C 1
ATOM 1731 O O . LEU B 1 39 ? 9.062 10.203 4.555 1 96.31 39 LEU B O 1
ATOM 1735 N N . SER B 1 40 ? 7.062 10 3.611 1 94.81 40 SER B N 1
ATOM 1736 C CA . SER B 1 40 ? 7.488 8.992 2.643 1 94.81 40 SER B CA 1
ATOM 1737 C C . SER B 1 40 ? 8.359 9.609 1.555 1 94.81 40 SER B C 1
ATOM 1739 O O . SER B 1 40 ? 8.875 8.906 0.686 1 94.81 40 SER B O 1
ATOM 1741 N N . PHE B 1 41 ? 8.531 10.883 1.505 1 94.56 41 PHE B N 1
ATOM 1742 C CA . PHE B 1 41 ? 9.391 11.609 0.577 1 94.56 41 PHE B CA 1
ATOM 1743 C C . PHE B 1 41 ? 10.117 12.742 1.287 1 94.56 41 PHE B C 1
ATOM 1745 O O . PHE B 1 41 ? 9.664 13.219 2.332 1 94.56 41 PHE B O 1
ATOM 1752 N N . GLY B 1 42 ? 11.258 13.125 0.73 1 94.12 42 GLY B N 1
ATOM 1753 C CA . GLY B 1 42 ? 12.055 14.18 1.322 1 94.12 42 GLY B CA 1
ATOM 1754 C C . GLY B 1 42 ? 11.859 15.523 0.65 1 94.12 42 GLY B C 1
ATOM 1755 O O . GLY B 1 42 ? 11.023 15.664 -0.242 1 94.12 42 GLY B O 1
ATOM 1756 N N . GLN B 1 43 ? 12.625 16.438 1.208 1 92.69 43 GLN B N 1
ATOM 1757 C CA . GLN B 1 43 ? 12.539 17.797 0.678 1 92.69 43 GLN B CA 1
ATOM 1758 C C . GLN B 1 43 ? 12.773 17.812 -0.83 1 92.69 43 GLN B C 1
ATOM 1760 O O . GLN B 1 43 ? 13.75 17.25 -1.318 1 92.69 43 GLN B O 1
ATOM 1765 N N . GLY B 1 44 ? 11.812 18.422 -1.516 1 91.38 44 GLY B N 1
ATOM 1766 C CA . GLY B 1 44 ? 11.977 18.594 -2.949 1 91.38 44 GLY B CA 1
ATOM 1767 C C . GLY B 1 44 ? 11.688 17.328 -3.74 1 91.38 44 GLY B C 1
ATOM 1768 O O . GLY B 1 44 ? 11.898 17.281 -4.953 1 91.38 44 GLY B O 1
ATOM 1769 N N . GLU B 1 45 ? 11.203 16.281 -3.107 1 92.19 45 GLU B N 1
ATOM 1770 C CA . GLU B 1 45 ? 11.031 15.008 -3.781 1 92.19 45 GLU B CA 1
ATOM 1771 C C . GLU B 1 45 ? 9.586 14.812 -4.242 1 92.19 45 GLU B C 1
ATOM 1773 O O . GLU B 1 45 ? 9.289 13.875 -4.988 1 92.19 45 GLU B O 1
ATOM 1778 N N . PHE B 1 46 ? 8.734 15.688 -3.781 1 93.44 46 PHE B N 1
ATOM 1779 C CA . PHE B 1 46 ? 7.375 15.594 -4.301 1 93.44 46 PHE B CA 1
ATOM 1780 C C . PHE B 1 46 ? 7.32 16.016 -5.762 1 93.44 46 PHE B C 1
ATOM 1782 O O . PHE B 1 46 ? 7.504 17.188 -6.082 1 93.44 46 PHE B O 1
ATOM 1789 N N . ALA B 1 47 ? 7 15.18 -6.707 1 89.94 47 ALA B N 1
ATOM 1790 C CA . ALA B 1 47 ? 7.328 15.352 -8.125 1 89.94 47 ALA B CA 1
ATOM 1791 C C . ALA B 1 47 ? 6.078 15.672 -8.938 1 89.94 47 ALA B C 1
ATOM 1793 O O . ALA B 1 47 ? 6.156 15.836 -10.156 1 89.94 47 ALA B O 1
ATOM 1794 N N . PHE B 1 48 ? 4.941 15.773 -8.312 1 95.06 48 PHE B N 1
ATOM 1795 C CA . PHE B 1 48 ? 3.744 16.078 -9.078 1 95.06 48 PHE B CA 1
ATOM 1796 C C . PHE B 1 48 ? 3.863 17.453 -9.734 1 95.06 48 PHE B C 1
ATOM 1798 O O . PHE B 1 48 ? 4.336 18.406 -9.117 1 95.06 48 PHE B O 1
ATOM 1805 N N . SER B 1 49 ? 3.463 17.562 -10.977 1 97.12 49 SER B N 1
ATOM 1806 C CA . SER B 1 49 ? 3.195 18.859 -11.586 1 97.12 49 SER B CA 1
ATOM 1807 C C . SER B 1 49 ? 1.906 19.469 -11.047 1 97.12 49 SER B C 1
ATOM 1809 O O . SER B 1 49 ? 1.117 18.797 -10.391 1 97.12 49 SER B O 1
ATOM 1811 N N . ILE B 1 50 ? 1.748 20.766 -11.305 1 97.94 50 ILE B N 1
ATOM 1812 C CA . ILE B 1 50 ? 0.518 21.438 -10.906 1 97.94 50 ILE B CA 1
ATOM 1813 C C . ILE B 1 50 ? -0.683 20.734 -11.539 1 97.94 50 ILE B C 1
ATOM 1815 O O . ILE B 1 50 ? -1.696 20.516 -10.875 1 97.94 50 ILE B O 1
ATOM 1819 N N . ALA B 1 51 ? -0.533 20.312 -12.82 1 98.19 51 ALA B N 1
ATOM 1820 C CA . ALA B 1 51 ? -1.613 19.625 -13.531 1 98.19 51 ALA B CA 1
ATOM 1821 C C . ALA B 1 51 ? -1.904 18.266 -12.906 1 98.19 51 ALA B C 1
ATOM 1823 O O . ALA B 1 51 ? -3.066 17.891 -12.758 1 98.19 51 ALA B O 1
ATOM 1824 N N . GLU B 1 52 ? -0.934 17.531 -12.555 1 97.75 52 GLU B N 1
ATOM 1825 C CA . GLU B 1 52 ? -1.086 16.234 -11.922 1 97.75 52 GLU B CA 1
ATOM 1826 C C . GLU B 1 52 ? -1.757 16.344 -10.555 1 97.75 52 GLU B C 1
ATOM 1828 O O . GLU B 1 52 ? -2.633 15.547 -10.219 1 97.75 52 GLU B O 1
ATOM 1833 N N . GLU B 1 53 ? -1.293 17.359 -9.812 1 98.25 53 GLU B N 1
ATOM 1834 C CA . GLU B 1 53 ? -1.903 17.578 -8.5 1 98.25 53 GLU B CA 1
ATOM 1835 C C . GLU B 1 53 ? -3.365 18 -8.641 1 98.25 53 GLU B C 1
ATOM 1837 O O . GLU B 1 53 ? -4.219 17.547 -7.875 1 98.25 53 GLU B O 1
ATOM 1842 N N . ALA B 1 54 ? -3.641 18.828 -9.562 1 98.62 54 ALA B N 1
ATOM 1843 C CA . ALA B 1 54 ? -5.02 19.234 -9.82 1 98.62 54 ALA B CA 1
ATOM 1844 C C . ALA B 1 54 ? -5.895 18.031 -10.164 1 98.62 54 ALA B C 1
ATOM 1846 O O . ALA B 1 54 ? -7.004 17.906 -9.641 1 98.62 54 ALA B O 1
ATOM 1847 N N . GLU B 1 55 ? -5.422 17.188 -11.016 1 98.31 55 GLU B N 1
ATOM 1848 C CA . GLU B 1 55 ? -6.145 15.969 -11.391 1 98.31 55 GLU B CA 1
ATOM 1849 C C . GLU B 1 55 ? -6.348 15.055 -10.18 1 98.31 55 GLU B C 1
ATOM 1851 O O . GLU B 1 55 ? -7.43 14.492 -10 1 98.31 55 GLU B O 1
ATOM 1856 N N . TYR B 1 56 ? -5.309 14.984 -9.43 1 98.12 56 TYR B N 1
ATOM 1857 C CA . TYR B 1 56 ? -5.387 14.164 -8.219 1 98.12 56 TYR B CA 1
ATOM 1858 C C . TYR B 1 56 ? -6.504 14.648 -7.305 1 98.12 56 TYR B C 1
ATOM 1860 O O . TYR B 1 56 ? -7.305 13.852 -6.816 1 98.12 56 TYR B O 1
ATOM 1868 N N . ILE B 1 57 ? -6.512 15.945 -7.047 1 98.56 57 ILE B N 1
ATOM 1869 C CA . ILE B 1 57 ? -7.508 16.547 -6.164 1 98.56 57 ILE B CA 1
ATOM 1870 C C . ILE B 1 57 ? -8.906 16.281 -6.719 1 98.56 57 ILE B C 1
ATOM 1872 O O . ILE B 1 57 ? -9.812 15.898 -5.98 1 98.56 57 ILE B O 1
ATOM 1876 N N . GLU B 1 58 ? -9.07 16.406 -7.977 1 98.12 58 GLU B N 1
ATOM 1877 C CA . GLU B 1 58 ? -10.367 16.219 -8.609 1 98.12 58 GLU B CA 1
ATOM 1878 C C . GLU B 1 58 ? -10.812 14.758 -8.531 1 98.12 58 GLU B C 1
ATOM 1880 O O . GLU B 1 58 ? -11.977 14.477 -8.234 1 98.12 58 GLU B O 1
ATOM 1885 N N . GLU B 1 59 ? -9.914 13.859 -8.812 1 97.44 59 GLU B N 1
ATOM 1886 C CA . GLU B 1 59 ? -10.234 12.438 -8.734 1 97.44 59 GLU B CA 1
ATOM 1887 C C . GLU B 1 59 ? -10.562 12.031 -7.301 1 97.44 59 GLU B C 1
ATOM 1889 O O . GLU B 1 59 ? -11.453 11.211 -7.074 1 97.44 59 GLU B O 1
ATOM 1894 N N . SER B 1 60 ? -9.773 12.594 -6.383 1 97.12 60 SER B N 1
ATOM 1895 C CA . SER B 1 60 ? -10.031 12.328 -4.973 1 97.12 60 SER B CA 1
ATOM 1896 C C . SER B 1 60 ? -11.422 12.797 -4.562 1 97.12 60 SER B C 1
ATOM 1898 O O . SER B 1 60 ? -12.109 12.117 -3.803 1 97.12 60 SER B O 1
ATOM 1900 N N . ASP B 1 61 ? -11.789 13.906 -5.066 1 95.5 61 ASP B N 1
ATOM 1901 C CA . ASP B 1 61 ? -13.086 14.492 -4.73 1 95.5 61 ASP B CA 1
ATOM 1902 C C . ASP B 1 61 ? -14.227 13.609 -5.211 1 95.5 61 ASP B C 1
ATOM 1904 O O . ASP B 1 61 ? -15.32 13.633 -4.645 1 95.5 61 ASP B O 1
ATOM 1908 N N . LYS B 1 62 ? -14.07 12.789 -6.238 1 95.88 62 LYS B N 1
ATOM 1909 C CA . LYS B 1 62 ? -15.094 11.914 -6.797 1 95.88 62 LYS B CA 1
ATOM 1910 C C . LYS B 1 62 ? -15.148 10.586 -6.043 1 95.88 62 LYS B C 1
ATOM 1912 O O . LYS B 1 62 ? -16.078 9.797 -6.234 1 95.88 62 LYS B O 1
ATOM 1917 N N . ASN B 1 63 ? -14.156 10.336 -5.262 1 96.62 63 ASN B N 1
ATOM 1918 C CA . ASN B 1 63 ? -14.086 9.117 -4.465 1 96.62 63 ASN B CA 1
ATOM 1919 C C . ASN B 1 63 ? -14.695 9.32 -3.078 1 96.62 63 ASN B C 1
ATOM 1921 O O . ASN B 1 63 ? -14.141 10.055 -2.258 1 96.62 63 ASN B O 1
ATOM 1925 N N . PRO B 1 64 ? -15.727 8.688 -2.811 1 94.69 64 PRO B N 1
ATOM 1926 C CA . PRO B 1 64 ? -16.422 8.922 -1.542 1 94.69 64 PRO B CA 1
ATOM 1927 C C . PRO B 1 64 ? -15.578 8.531 -0.329 1 94.69 64 PRO B C 1
ATOM 1929 O O . PRO B 1 64 ? -15.875 8.945 0.793 1 94.69 64 PRO B O 1
ATOM 1932 N N . GLY B 1 65 ? -14.57 7.742 -0.519 1 97.12 65 GLY B N 1
ATOM 1933 C CA . GLY B 1 65 ? -13.688 7.367 0.572 1 97.12 65 GLY B CA 1
ATOM 1934 C C . GLY B 1 65 ? -12.547 8.352 0.781 1 97.12 65 GLY B C 1
ATOM 1935 O O . GLY B 1 65 ? -11.703 8.156 1.659 1 97.12 65 GLY B O 1
ATOM 1936 N N . SER B 1 66 ? -12.617 9.422 -0.051 1 98.25 66 SER B N 1
ATOM 1937 C CA . SER B 1 66 ? -11.5 10.359 -0.009 1 98.25 66 SER B CA 1
ATOM 1938 C C . SER B 1 66 ? -11.953 11.742 0.429 1 98.25 66 SER B C 1
ATOM 1940 O O . SER B 1 66 ? -13.062 12.172 0.101 1 98.25 66 SER B O 1
ATOM 1942 N N . VAL B 1 67 ? -11.102 12.406 1.174 1 98.12 67 VAL B N 1
ATOM 1943 C CA . VAL B 1 67 ? -11.234 13.828 1.473 1 98.12 67 VAL B CA 1
ATOM 1944 C C . VAL B 1 67 ? -9.859 14.422 1.779 1 98.12 67 VAL B C 1
ATOM 1946 O O . VAL B 1 67 ? -9.031 13.773 2.422 1 98.12 67 VAL B O 1
ATOM 1949 N N . MET B 1 68 ? -9.594 15.508 1.268 1 98.75 68 MET B N 1
ATOM 1950 C CA . MET B 1 68 ? -8.391 16.266 1.582 1 98.75 68 MET B CA 1
ATOM 1951 C C . MET B 1 68 ? -8.742 17.594 2.248 1 98.75 68 MET B C 1
ATOM 1953 O O . MET B 1 68 ? -9.438 18.422 1.662 1 98.75 68 MET B O 1
ATOM 1957 N N . LEU B 1 69 ? -8.273 17.797 3.43 1 98.69 69 LEU B N 1
ATOM 1958 C CA . LEU B 1 69 ? -8.547 19 4.207 1 98.69 69 LEU B CA 1
ATOM 1959 C C . LEU B 1 69 ? -7.293 19.875 4.316 1 98.69 69 LEU B C 1
ATOM 1961 O O . LEU B 1 69 ? -6.207 19.375 4.609 1 98.69 69 LEU B O 1
ATOM 1965 N N . LEU B 1 70 ? -7.516 21.094 4.047 1 98.81 70 LEU B N 1
ATOM 1966 C CA . LEU B 1 70 ? -6.477 22.094 4.199 1 98.81 70 LEU B CA 1
ATOM 1967 C C . LEU B 1 70 ? -6.777 23.016 5.379 1 98.81 70 LEU B C 1
ATOM 1969 O O . LEU B 1 70 ? -7.91 23.484 5.539 1 98.81 70 LEU B O 1
ATOM 1973 N N . CYS B 1 71 ? -5.773 23.234 6.164 1 98.62 71 CYS B N 1
ATOM 1974 C CA . CYS B 1 71 ? -5.883 24.203 7.25 1 98.62 71 CYS B CA 1
ATOM 1975 C C . CYS B 1 71 ? -5.016 25.422 6.98 1 98.62 71 CYS B C 1
ATOM 1977 O O . CYS B 1 71 ? -3.865 25.297 6.562 1 98.62 71 CYS B O 1
ATOM 1979 N N . PHE B 1 72 ? -5.617 26.562 7.223 1 98.56 72 PHE B N 1
ATOM 1980 C CA . PHE B 1 72 ? -4.918 27.812 6.992 1 98.56 72 PHE B CA 1
ATOM 1981 C C . PHE B 1 72 ? -4.836 28.641 8.273 1 98.56 72 PHE B C 1
ATOM 1983 O O . PHE B 1 72 ? -5.801 28.703 9.039 1 98.56 72 PHE B O 1
ATOM 1990 N N . ILE B 1 73 ? -3.707 29.188 8.5 1 98 73 ILE B N 1
ATOM 1991 C CA . ILE B 1 73 ? -3.471 30.172 9.555 1 98 73 ILE B CA 1
ATOM 1992 C C . ILE B 1 73 ? -2.875 31.438 8.953 1 98 73 ILE B C 1
ATOM 1994 O O . ILE B 1 73 ? -1.818 31.391 8.32 1 98 73 ILE B O 1
ATOM 1998 N N . ASP B 1 74 ? -3.5 32.594 9.102 1 95.38 74 ASP B N 1
ATOM 1999 C CA . ASP B 1 74 ? -3.055 33.844 8.508 1 95.38 74 ASP B CA 1
ATOM 2000 C C . ASP B 1 74 ? -2.789 33.688 7.016 1 95.38 74 ASP B C 1
ATOM 2002 O O . ASP B 1 74 ? -1.714 34.031 6.531 1 95.38 74 ASP B O 1
ATOM 2006 N N . ASP B 1 75 ? -3.578 32.906 6.266 1 94.31 75 ASP B N 1
ATOM 2007 C CA . ASP B 1 75 ? -3.605 32.688 4.82 1 94.31 75 ASP B CA 1
ATOM 2008 C C . ASP B 1 75 ? -2.463 31.781 4.375 1 94.31 75 ASP B C 1
ATOM 2010 O O . ASP B 1 75 ? -2.203 31.641 3.18 1 94.31 75 ASP B O 1
ATOM 2014 N N . GLU B 1 76 ? -1.808 31.25 5.375 1 97.81 76 GLU B N 1
ATOM 2015 C CA . GLU B 1 76 ? -0.771 30.281 5.066 1 97.81 76 GLU B CA 1
ATOM 2016 C C . GLU B 1 76 ? -1.287 28.844 5.246 1 97.81 76 GLU B C 1
ATOM 2018 O O . GLU B 1 76 ? -1.959 28.547 6.234 1 97.81 76 GLU B O 1
ATOM 2023 N N . LEU B 1 77 ? -0.993 28.016 4.301 1 98.75 77 LEU B N 1
ATOM 2024 C CA . LEU B 1 77 ? -1.321 26.609 4.43 1 98.75 77 LEU B CA 1
ATOM 2025 C C . LEU B 1 77 ? -0.498 25.953 5.535 1 98.75 77 LEU B C 1
ATOM 2027 O O . LEU B 1 77 ? 0.718 25.797 5.402 1 98.75 77 LEU B O 1
ATOM 2031 N N . ALA B 1 78 ? -1.196 25.594 6.617 1 98.69 78 ALA B N 1
ATOM 2032 C CA . ALA B 1 78 ? -0.52 25.125 7.824 1 98.69 78 ALA B CA 1
ATOM 2033 C C . ALA B 1 78 ? -0.471 23.594 7.867 1 98.69 78 ALA B C 1
ATOM 2035 O O . ALA B 1 78 ? 0.449 23.016 8.445 1 98.69 78 ALA B O 1
ATOM 2036 N N . SER B 1 79 ? -1.447 22.969 7.281 1 98.81 79 SER B N 1
ATOM 2037 C CA . SER B 1 79 ? -1.492 21.516 7.332 1 98.81 79 SER B CA 1
ATOM 2038 C C . SER B 1 79 ? -2.307 20.938 6.176 1 98.81 79 SER B C 1
ATOM 2040 O O . SER B 1 79 ? -3.172 21.625 5.621 1 98.81 79 SER B O 1
ATOM 2042 N N . ILE B 1 80 ? -1.928 19.766 5.789 1 98.81 80 ILE B N 1
ATOM 2043 C CA . ILE B 1 80 ? -2.715 18.938 4.891 1 98.81 80 ILE B CA 1
ATOM 2044 C C . ILE B 1 80 ? -3.023 17.594 5.57 1 98.81 80 ILE B C 1
ATOM 2046 O O . ILE B 1 80 ? -2.131 16.969 6.133 1 98.81 80 ILE B O 1
ATOM 2050 N N . SER B 1 81 ? -4.219 17.25 5.609 1 98.81 81 SER B N 1
ATOM 2051 C CA . SER B 1 81 ? -4.656 15.93 6.066 1 98.81 81 SER B CA 1
ATOM 2052 C C . SER B 1 81 ? -5.652 15.312 5.094 1 98.81 81 SER B C 1
ATOM 2054 O O . SER B 1 81 ? -6.41 16.016 4.434 1 98.81 81 SER B O 1
ATOM 2056 N N . GLN B 1 82 ? -5.586 13.953 5.004 1 98.69 82 GLN B N 1
ATOM 2057 C CA . GLN B 1 82 ? -6.477 13.359 4.008 1 98.69 82 GLN B CA 1
ATOM 2058 C C . GLN B 1 82 ? -6.812 11.914 4.355 1 98.69 82 GLN B C 1
ATOM 2060 O O . GLN B 1 82 ? -6.059 11.25 5.074 1 98.69 82 GLN B O 1
ATOM 2065 N N . LEU B 1 83 ? -7.992 11.531 4.043 1 98.75 83 LEU B N 1
ATOM 2066 C CA . LEU B 1 83 ? -8.352 10.133 3.811 1 98.75 83 LEU B CA 1
ATOM 2067 C C . LEU B 1 83 ? -8.234 9.781 2.33 1 98.75 83 LEU B C 1
ATOM 2069 O O . LEU B 1 83 ? -8.805 10.469 1.478 1 98.75 83 LEU B O 1
ATOM 2073 N N . ILE B 1 84 ? -7.461 8.812 2.084 1 98.62 84 ILE B N 1
ATOM 2074 C CA . ILE B 1 84 ? -7.25 8.352 0.714 1 98.62 84 ILE B CA 1
ATOM 2075 C C . ILE B 1 84 ? -8.062 7.086 0.462 1 98.62 84 I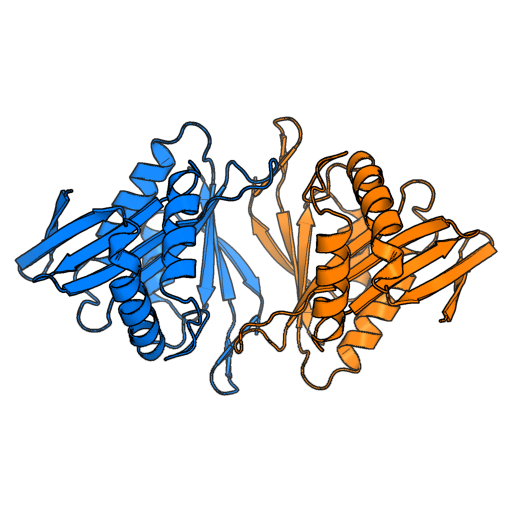LE B C 1
ATOM 2077 O O . ILE B 1 84 ? -7.68 6 0.911 1 98.62 84 ILE B O 1
ATOM 2081 N N . GLY B 1 85 ? -9.133 7.273 -0.293 1 97.88 85 GLY B N 1
ATOM 2082 C CA . GLY B 1 85 ? -9.992 6.145 -0.623 1 97.88 85 GLY B CA 1
ATOM 2083 C C . GLY B 1 85 ? -9.438 5.277 -1.736 1 97.88 85 GLY B C 1
ATOM 2084 O O . GLY B 1 85 ? -8.586 5.723 -2.51 1 97.88 85 GLY B O 1
ATOM 2085 N N . HIS B 1 86 ? -9.883 4.062 -1.783 1 96.75 86 HIS B N 1
ATOM 2086 C CA . HIS B 1 86 ? -9.438 3.113 -2.799 1 96.75 86 HIS B CA 1
ATOM 2087 C C . HIS B 1 86 ? -10.453 3.012 -3.936 1 96.75 86 HIS B C 1
ATOM 2089 O O . HIS B 1 86 ? -11.617 3.379 -3.771 1 96.75 86 HIS B O 1
ATOM 2095 N N . ILE B 1 87 ? -9.945 2.506 -5.086 1 93.75 87 ILE B N 1
ATOM 2096 C CA . ILE B 1 87 ? -10.828 2.381 -6.238 1 93.75 87 ILE B CA 1
ATOM 2097 C C . ILE B 1 87 ? -11.141 0.909 -6.492 1 93.75 87 ILE B C 1
ATOM 2099 O O . ILE B 1 87 ? -12.078 0.586 -7.23 1 93.75 87 ILE B O 1
ATOM 2103 N N . LYS B 1 88 ? -10.375 0.004 -5.941 1 94.75 88 LYS B N 1
ATOM 2104 C CA . LYS B 1 88 ? -10.68 -1.418 -6.082 1 94.75 88 LYS B CA 1
ATOM 2105 C C . LYS B 1 88 ? -11.945 -1.79 -5.32 1 94.75 88 LYS B C 1
ATOM 2107 O O . LYS B 1 88 ? -12.102 -1.425 -4.152 1 94.75 88 LYS B O 1
ATOM 2112 N N . LYS B 1 89 ? -12.773 -2.584 -5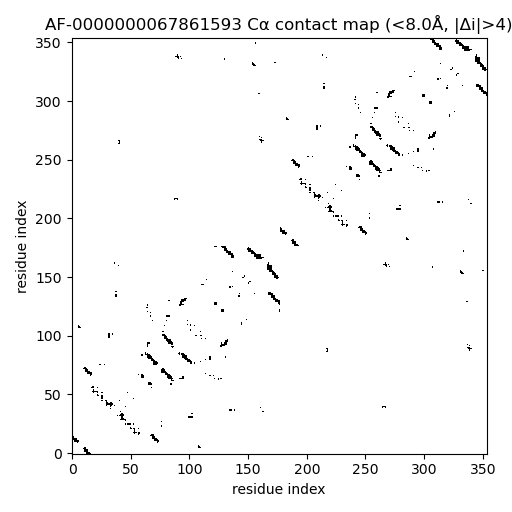.902 1 95.12 89 LYS B N 1
ATOM 2113 C CA . LYS B 1 89 ? -14.07 -2.955 -5.336 1 95.12 89 LYS B CA 1
ATOM 2114 C C . LYS B 1 89 ? -13.906 -3.592 -3.959 1 95.12 89 LYS B C 1
ATOM 2116 O O . LYS B 1 89 ? -14.703 -3.346 -3.055 1 95.12 89 LYS B O 1
ATOM 2121 N N . ARG B 1 90 ? -12.844 -4.297 -3.797 1 97.12 90 ARG B N 1
ATOM 2122 C CA . ARG B 1 90 ? -12.68 -5.086 -2.582 1 97.12 90 ARG B CA 1
ATOM 2123 C C . ARG B 1 90 ? -12.086 -4.242 -1.457 1 97.12 90 ARG B C 1
ATOM 2125 O O . ARG B 1 90 ? -11.844 -4.746 -0.359 1 97.12 90 ARG B O 1
ATOM 2132 N N . GLU B 1 91 ? -11.867 -2.936 -1.715 1 97.12 91 GLU B N 1
ATOM 2133 C CA . GLU B 1 91 ? -11.234 -2.074 -0.723 1 97.12 91 GLU B CA 1
ATOM 2134 C C . GLU B 1 91 ? -12.008 -0.771 -0.545 1 97.12 91 GLU B C 1
ATOM 2136 O O . GLU B 1 91 ? -11.516 0.167 0.087 1 97.12 91 GLU B O 1
ATOM 2141 N N . LEU B 1 92 ? -13.227 -0.664 -1.094 1 96.44 92 LEU B N 1
ATOM 2142 C CA . LEU B 1 92 ? -13.992 0.575 -1.132 1 96.44 92 LEU B CA 1
ATOM 2143 C C . LEU B 1 92 ? -14.398 1.008 0.273 1 96.44 92 LEU B C 1
ATOM 2145 O O . LEU B 1 92 ? -14.633 2.193 0.519 1 96.44 92 LEU B O 1
ATOM 2149 N N . HIS B 1 93 ? -14.422 0.073 1.192 1 97.81 93 HIS B N 1
ATOM 2150 C CA . HIS B 1 93 ? -14.898 0.356 2.543 1 97.81 93 HIS B CA 1
ATOM 2151 C C . HIS B 1 93 ? -13.766 0.866 3.43 1 97.81 93 HIS B C 1
ATOM 2153 O O . HIS B 1 93 ? -13.945 1.031 4.637 1 97.81 93 HIS B O 1
ATOM 2159 N N . THR B 1 94 ? -12.57 1.072 2.902 1 98.5 94 THR B N 1
ATOM 2160 C CA . THR B 1 94 ? -11.414 1.481 3.699 1 98.5 94 THR B CA 1
ATOM 2161 C C . THR B 1 94 ? -10.781 2.74 3.119 1 98.5 94 THR B C 1
ATOM 2163 O O . THR B 1 94 ? -10.992 3.068 1.95 1 98.5 94 THR B O 1
ATOM 2166 N N . SER B 1 95 ? -10.047 3.502 3.92 1 98.75 95 SER B N 1
ATOM 2167 C CA . SER B 1 95 ? -9.242 4.641 3.492 1 98.75 95 SER B CA 1
ATOM 2168 C C . SER B 1 95 ? -7.922 4.699 4.258 1 98.75 95 SER B C 1
ATOM 2170 O O . SER B 1 95 ? -7.848 4.27 5.41 1 98.75 95 SER B O 1
ATOM 2172 N N . GLU B 1 96 ? -6.965 5.156 3.596 1 98.88 96 GLU B N 1
ATOM 2173 C CA . GLU B 1 96 ? -5.68 5.41 4.234 1 98.88 96 GLU B CA 1
ATOM 2174 C C . GLU B 1 96 ? -5.586 6.848 4.734 1 98.88 96 GLU B C 1
ATOM 2176 O O . GLU B 1 96 ? -5.996 7.781 4.039 1 98.88 96 GLU B O 1
ATOM 2181 N N . LEU B 1 97 ? -5.043 7.008 5.891 1 98.81 97 LEU B N 1
ATOM 2182 C CA . LEU B 1 97 ? -4.941 8.328 6.508 1 98.81 97 LEU B CA 1
ATOM 2183 C C . LEU B 1 97 ? -3.533 8.898 6.348 1 98.81 97 LEU B C 1
ATOM 2185 O O . LEU B 1 97 ? -2.547 8.18 6.531 1 98.81 97 LEU B O 1
ATOM 2189 N N . ALA B 1 98 ? -3.424 10.156 6.008 1 98.5 98 ALA B N 1
ATOM 2190 C CA . ALA B 1 98 ? -2.178 10.914 5.977 1 98.5 98 ALA B CA 1
ATOM 2191 C C . ALA B 1 98 ? -2.369 12.312 6.574 1 98.5 98 ALA B C 1
ATOM 2193 O O . ALA B 1 98 ? -3.404 12.945 6.355 1 98.5 98 ALA B O 1
ATOM 2194 N N . ILE B 1 99 ? -1.41 12.789 7.297 1 98.5 99 ILE B N 1
ATOM 2195 C CA . ILE B 1 99 ? -1.481 14.125 7.887 1 98.5 99 ILE B CA 1
ATOM 2196 C C . ILE B 1 99 ? -0.077 14.711 8.008 1 98.5 99 ILE B C 1
ATOM 2198 O O . ILE B 1 99 ? 0.871 14 8.359 1 98.5 99 ILE B O 1
ATOM 2202 N N . SER B 1 100 ? 0.058 15.883 7.637 1 98.5 100 SER B N 1
ATOM 2203 C CA . SER B 1 100 ? 1.285 16.641 7.82 1 98.5 100 SER B CA 1
ATOM 2204 C C . SER B 1 100 ? 0.983 18.062 8.289 1 98.5 100 SER B C 1
ATOM 2206 O O . SER B 1 100 ? -0.014 18.656 7.875 1 98.5 100 SER B O 1
ATOM 2208 N N . ILE B 1 101 ? 1.772 18.594 9.148 1 98.56 101 ILE B N 1
ATOM 2209 C CA . ILE B 1 101 ? 1.646 19.938 9.711 1 98.56 101 ILE B CA 1
ATOM 2210 C C . ILE B 1 101 ? 2.996 20.641 9.664 1 98.56 101 ILE B C 1
ATOM 2212 O O . ILE B 1 101 ? 4.027 20.062 10.008 1 98.56 101 ILE B O 1
ATOM 2216 N N . ARG B 1 102 ? 2.99 21.891 9.195 1 98.38 102 ARG B N 1
ATOM 2217 C CA . ARG B 1 102 ? 4.223 22.656 9.242 1 98.38 102 ARG B CA 1
ATOM 2218 C C . ARG B 1 102 ? 4.809 22.672 10.656 1 98.38 102 ARG B C 1
ATOM 2220 O O . ARG B 1 102 ? 4.078 22.812 11.633 1 98.38 102 ARG B O 1
ATOM 2227 N N . LYS B 1 103 ? 6.086 22.547 10.648 1 98 103 LYS B N 1
ATOM 2228 C CA . LYS B 1 103 ? 6.793 22.406 11.922 1 98 103 LYS B CA 1
ATOM 2229 C C . LYS B 1 103 ? 6.5 23.578 12.844 1 98 103 LYS B C 1
ATOM 2231 O O . LYS B 1 103 ? 6.277 23.391 14.047 1 98 103 LYS B O 1
ATOM 2236 N N . LYS B 1 104 ? 6.461 24.766 12.344 1 97 104 LYS B N 1
ATOM 2237 C CA . LYS B 1 104 ? 6.285 25.953 13.172 1 97 104 LYS B CA 1
ATOM 2238 C C . LYS B 1 104 ? 4.914 25.969 13.844 1 97 104 LYS B C 1
ATOM 2240 O O . LYS B 1 104 ? 4.672 26.75 14.758 1 97 104 LYS B O 1
ATOM 2245 N N . TYR B 1 105 ? 3.988 25.062 13.453 1 97.56 105 TYR B N 1
ATOM 2246 C CA . TYR B 1 105 ? 2.648 25.031 14.031 1 97.56 105 TYR B CA 1
ATOM 2247 C C . TYR B 1 105 ? 2.439 23.781 14.859 1 97.56 105 TYR B C 1
ATOM 2249 O O . TYR B 1 105 ? 1.309 23.453 15.227 1 97.56 105 T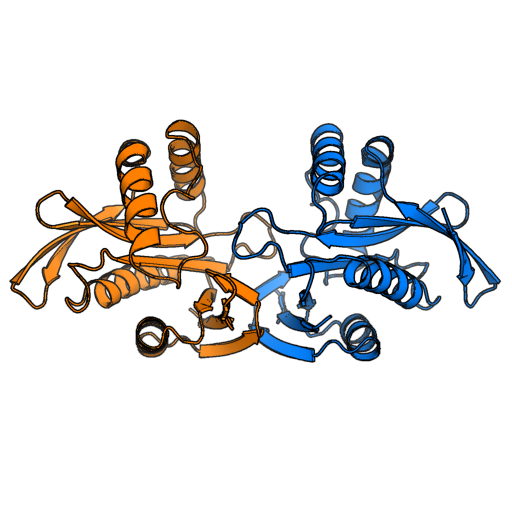YR B O 1
ATOM 2257 N N . TRP B 1 106 ? 3.477 23.016 15.102 1 96.5 106 TRP B N 1
ATOM 2258 C CA . TRP B 1 106 ? 3.371 21.828 15.945 1 96.5 106 TRP B CA 1
ATOM 2259 C C . TRP B 1 106 ? 2.986 22.203 17.375 1 96.5 106 TRP B C 1
ATOM 2261 O O . TRP B 1 106 ? 3.361 23.281 17.859 1 96.5 106 TRP B O 1
ATOM 2271 N N . GLY B 1 107 ? 2.242 21.344 17.969 1 95.94 107 GLY B N 1
ATOM 2272 C CA . GLY B 1 107 ? 1.935 21.516 19.391 1 95.94 107 GLY B CA 1
ATOM 2273 C C . GLY B 1 107 ? 0.793 22.469 19.641 1 95.94 107 GLY B C 1
ATOM 2274 O O . GLY B 1 107 ? 0.54 22.859 20.781 1 95.94 107 GLY B O 1
ATOM 2275 N N . LEU B 1 108 ? 0.099 22.828 18.594 1 96.94 108 LEU B N 1
ATOM 2276 C CA . LEU B 1 108 ? -0.953 23.828 18.719 1 96.94 108 LEU B CA 1
ATOM 2277 C C . LEU B 1 108 ? -2.332 23.188 18.656 1 96.94 108 LEU B C 1
ATOM 2279 O O . LEU B 1 108 ? -3.35 23.875 18.641 1 96.94 108 LEU B O 1
ATOM 2283 N N . GLY B 1 109 ? -2.373 21.844 18.562 1 96.94 109 GLY B N 1
ATOM 2284 C CA . GLY B 1 109 ? -3.648 21.141 18.547 1 96.94 109 GLY B CA 1
ATOM 2285 C C . GLY B 1 109 ? -4.188 20.922 17.141 1 96.94 109 GLY B C 1
ATOM 2286 O O . GLY B 1 109 ? -5.281 20.375 16.984 1 96.94 109 GLY B O 1
ATOM 2287 N N . ILE B 1 110 ? -3.426 21.281 16.156 1 98.06 110 ILE B N 1
ATOM 2288 C CA . ILE B 1 110 ? -3.861 21.172 14.766 1 98.06 110 ILE B CA 1
ATOM 2289 C C . ILE B 1 110 ? -4.109 19.703 14.406 1 98.06 110 ILE B C 1
ATOM 2291 O O . ILE B 1 110 ? -5.109 19.391 13.766 1 98.06 110 ILE B O 1
ATOM 2295 N N . GLY B 1 111 ? -3.197 18.844 14.859 1 98.19 111 GLY B N 1
ATOM 2296 C CA . GLY B 1 111 ? -3.373 17.422 14.594 1 98.19 111 GLY B CA 1
ATOM 2297 C C . GLY B 1 111 ? -4.691 16.875 15.117 1 98.19 111 GLY B C 1
ATOM 2298 O O . GLY B 1 111 ? -5.379 16.125 14.414 1 98.19 111 GLY B O 1
ATOM 2299 N N . THR B 1 112 ? -5.012 17.25 16.297 1 98 112 THR B N 1
ATOM 2300 C CA . THR B 1 112 ? -6.258 16.812 16.922 1 98 112 THR B CA 1
ATOM 2301 C C . THR B 1 112 ? -7.461 17.297 16.125 1 98 112 THR B C 1
ATOM 2303 O O . THR B 1 112 ? -8.391 16.531 15.859 1 98 112 THR B O 1
ATOM 2306 N N . ILE B 1 113 ? -7.422 18.531 15.734 1 97.5 113 ILE B N 1
ATOM 2307 C CA . ILE B 1 113 ? -8.523 19.109 14.977 1 97.5 113 ILE B CA 1
ATOM 2308 C C . ILE B 1 113 ? -8.664 18.391 13.633 1 97.5 113 ILE B C 1
ATOM 2310 O O . ILE B 1 113 ? -9.773 18.047 13.219 1 97.5 113 ILE B O 1
ATOM 2314 N N . CYS B 1 114 ? -7.566 18.188 12.914 1 98.12 114 CYS B N 1
ATOM 2315 C CA . CYS B 1 114 ? -7.574 17.484 11.641 1 98.12 114 CYS B CA 1
ATOM 2316 C C . CYS B 1 114 ? -8.172 16.078 11.789 1 98.12 114 CYS B C 1
ATOM 2318 O O . CYS B 1 114 ? -9.039 15.688 11.008 1 98.12 114 CYS B O 1
ATOM 2320 N N . MET B 1 115 ? -7.723 15.383 12.797 1 98.31 115 MET B N 1
ATOM 2321 C CA . MET B 1 115 ? -8.195 14.023 13.047 1 98.31 115 MET B CA 1
ATOM 2322 C C . MET B 1 115 ? -9.695 14.016 13.312 1 98.31 115 MET B C 1
ATOM 2324 O O . MET B 1 115 ? -10.414 13.156 12.789 1 98.31 115 MET B O 1
ATOM 2328 N N . GLU B 1 116 ? -10.148 14.898 14.125 1 97.88 116 GLU B N 1
ATOM 2329 C CA . GLU B 1 116 ? -11.57 15.008 14.406 1 97.88 116 GLU B CA 1
ATOM 2330 C C . GLU B 1 116 ? -12.383 15.148 13.117 1 97.88 116 GLU B C 1
ATOM 2332 O O . GLU B 1 116 ? -13.383 14.453 12.93 1 97.88 116 GLU B O 1
ATOM 2337 N N . GLU B 1 117 ? -11.953 16.016 12.289 1 97.69 117 GLU B N 1
ATOM 2338 C CA . GLU B 1 117 ? -12.688 16.281 11.055 1 97.69 117 GLU B CA 1
ATOM 2339 C C . GLU B 1 117 ? -12.633 15.094 10.102 1 97.69 117 GLU B C 1
ATOM 2341 O O . GLU B 1 117 ? -13.625 14.773 9.453 1 97.69 117 GLU B O 1
ATOM 2346 N N . LEU B 1 118 ? -11.453 14.445 9.992 1 98.31 118 LEU B N 1
ATOM 2347 C CA . LEU B 1 118 ? -11.32 13.289 9.117 1 98.31 118 LEU B CA 1
ATOM 2348 C C . LEU B 1 118 ? -12.203 12.141 9.602 1 98.31 118 LEU B C 1
ATOM 2350 O O . LEU B 1 118 ? -12.891 11.5 8.805 1 98.31 118 LEU B O 1
ATOM 2354 N N . ILE B 1 119 ? -12.195 11.883 10.875 1 98 119 ILE B N 1
ATOM 2355 C CA . ILE B 1 119 ? -12.969 10.781 11.445 1 98 119 ILE B CA 1
ATOM 2356 C C . ILE B 1 119 ? -14.461 11.086 11.336 1 98 119 ILE B C 1
ATOM 2358 O O . ILE B 1 119 ? -15.258 10.195 11.039 1 98 119 ILE B O 1
ATOM 2362 N N . LYS B 1 120 ? -14.82 12.359 11.586 1 97.19 120 LYS B N 1
ATOM 2363 C CA . LYS B 1 120 ? -16.203 12.781 11.375 1 97.19 120 LYS B CA 1
ATOM 2364 C C . LYS B 1 120 ? -16.656 12.492 9.945 1 97.19 120 LYS B C 1
ATOM 2366 O O . LYS B 1 120 ? -17.734 11.961 9.727 1 97.19 120 LYS B O 1
ATOM 2371 N N . TYR B 1 121 ? -15.844 12.859 8.984 1 97.06 121 TYR B N 1
ATOM 2372 C CA . TYR B 1 121 ? -16.125 12.586 7.586 1 97.06 121 TYR B CA 1
ATOM 2373 C C . TYR B 1 121 ? -16.328 11.094 7.352 1 97.06 121 TYR B C 1
ATOM 2375 O O . TYR B 1 121 ? -17.312 10.68 6.742 1 97.06 121 TYR B O 1
ATOM 2383 N N . ALA B 1 122 ? -15.367 10.305 7.812 1 97.69 122 ALA B N 1
ATOM 2384 C CA . ALA B 1 122 ? -15.406 8.859 7.605 1 97.69 122 ALA B CA 1
ATOM 2385 C C . ALA B 1 122 ? -16.672 8.258 8.203 1 97.69 122 ALA B C 1
ATOM 2387 O O . ALA B 1 122 ? -17.312 7.402 7.578 1 97.69 122 ALA B O 1
ATOM 2388 N N . LYS B 1 123 ? -17.078 8.695 9.336 1 96.5 123 LYS B N 1
ATOM 2389 C CA . LYS B 1 123 ? -18.234 8.148 10.047 1 96.5 123 LYS B CA 1
ATOM 2390 C C . LYS B 1 123 ? -19.531 8.57 9.375 1 96.5 123 LYS B C 1
ATOM 2392 O O . LYS B 1 123 ? -20.578 7.949 9.594 1 96.5 123 LYS B O 1
ATOM 2397 N N . SER B 1 124 ? -19.469 9.633 8.703 1 95.56 124 SER B N 1
ATOM 2398 C CA . SER B 1 124 ? -20.656 10.086 7.984 1 95.56 124 SER B CA 1
ATOM 2399 C C . SER B 1 124 ? -20.875 9.266 6.719 1 95.56 124 SER B C 1
ATOM 2401 O O . SER B 1 124 ? -21.953 9.312 6.129 1 95.56 124 SER B O 1
ATOM 2403 N N . SER B 1 125 ? -19.875 8.578 6.305 1 93.38 125 SER B N 1
ATOM 2404 C CA . SER B 1 125 ? -19.984 7.73 5.121 1 93.38 125 SER B CA 1
ATOM 2405 C C . SER B 1 125 ? -20.797 6.473 5.414 1 93.38 125 SER B C 1
ATOM 2407 O O . SER B 1 125 ? -20.672 5.879 6.488 1 93.38 125 SER B O 1
ATOM 2409 N N . GLU B 1 126 ? -21.547 6.078 4.434 1 90.38 126 GLU B N 1
ATOM 2410 C CA . GLU B 1 126 ? -22.312 4.84 4.582 1 90.38 126 GLU B CA 1
ATOM 2411 C C . GLU B 1 126 ? -21.453 3.623 4.238 1 90.38 126 GLU B C 1
ATOM 2413 O O . GLU B 1 126 ? -21.812 2.494 4.586 1 90.38 126 GLU B O 1
ATOM 2418 N N . TYR B 1 127 ? -20.328 3.799 3.678 1 91.75 127 TYR B N 1
ATOM 2419 C CA . TYR B 1 127 ? -19.594 2.666 3.119 1 91.75 127 TYR B CA 1
ATOM 2420 C C . TYR B 1 127 ? -18.266 2.459 3.85 1 91.75 127 TYR B C 1
ATOM 2422 O O . TYR B 1 127 ? -17.812 1.323 4.02 1 91.75 127 TYR B O 1
ATOM 2430 N N . LEU B 1 128 ? -17.672 3.555 4.371 1 97.31 128 LEU B N 1
ATOM 2431 C CA . LEU B 1 128 ? -16.375 3.439 5.027 1 97.31 128 LEU B CA 1
ATOM 2432 C C . LEU B 1 128 ? -16.5 2.729 6.371 1 97.31 128 LEU B C 1
ATOM 2434 O O . LEU B 1 128 ? -17.375 3.068 7.176 1 97.31 128 LEU B O 1
ATOM 2438 N N . LYS B 1 129 ? -15.617 1.751 6.598 1 97.81 129 LYS B N 1
ATOM 2439 C CA . LYS B 1 129 ? -15.688 0.96 7.824 1 97.81 129 LYS B CA 1
ATOM 2440 C C . LYS B 1 129 ? -14.344 0.928 8.547 1 97.81 129 LYS B C 1
ATOM 2442 O O . LYS B 1 129 ? -14.281 0.602 9.727 1 97.81 129 LYS B O 1
ATOM 2447 N N . LEU B 1 130 ? -13.336 1.276 7.82 1 98.69 130 LEU B N 1
ATOM 2448 C CA . LEU B 1 130 ? -11.992 1.137 8.375 1 98.69 130 LEU B CA 1
ATOM 2449 C C . LEU B 1 130 ? -11.078 2.242 7.855 1 98.69 130 LEU B C 1
ATOM 2451 O O . LEU B 1 130 ? -11.094 2.559 6.664 1 98.69 130 LEU B O 1
ATOM 2455 N N . ILE B 1 131 ? -10.312 2.857 8.734 1 98.88 131 ILE B N 1
ATOM 2456 C CA . ILE B 1 131 ? -9.211 3.748 8.391 1 98.88 131 ILE B CA 1
ATOM 2457 C C . ILE B 1 131 ? -7.891 3.127 8.828 1 98.88 131 ILE B C 1
ATOM 2459 O O . ILE B 1 131 ? -7.781 2.604 9.945 1 98.88 131 ILE B O 1
ATOM 2463 N N . TYR B 1 132 ? -6.965 3.082 7.957 1 98.88 132 TYR B N 1
ATOM 2464 C CA . TYR B 1 132 ? -5.652 2.578 8.352 1 98.88 132 TYR B CA 1
ATOM 2465 C C . TYR B 1 132 ? -4.551 3.543 7.926 1 98.88 132 TYR B C 1
ATOM 2467 O O . TYR B 1 132 ? -4.812 4.52 7.215 1 98.88 132 TYR B O 1
ATOM 2475 N N . LEU B 1 133 ? -3.371 3.35 8.492 1 98.81 133 LEU B N 1
ATOM 2476 C CA . LEU B 1 133 ? -2.236 4.203 8.156 1 98.81 133 LEU B CA 1
ATOM 2477 C C . LEU B 1 133 ? -0.918 3.492 8.438 1 98.81 133 LEU B C 1
ATOM 2479 O O . LEU B 1 133 ? -0.898 2.451 9.094 1 98.81 133 LEU B O 1
ATOM 2483 N N . GLU B 1 134 ? 0.099 3.982 7.863 1 98.62 134 GLU B N 1
ATOM 2484 C CA . GLU B 1 134 ? 1.488 3.666 8.18 1 98.62 134 GLU B CA 1
ATOM 2485 C C . GLU B 1 134 ? 2.189 4.852 8.836 1 98.62 134 GLU B C 1
ATOM 2487 O O . GLU B 1 134 ? 1.979 6 8.438 1 98.62 134 GLU B O 1
ATOM 2492 N N . VAL B 1 135 ? 2.965 4.566 9.828 1 98.81 135 VAL B N 1
ATOM 2493 C CA . VAL B 1 135 ? 3.672 5.617 10.547 1 98.81 135 VAL B CA 1
ATOM 2494 C C . VAL B 1 135 ? 5.051 5.121 10.969 1 98.81 135 VAL B C 1
ATOM 2496 O O . VAL B 1 135 ? 5.199 3.979 11.406 1 98.81 135 VAL B O 1
ATOM 2499 N N . VAL B 1 136 ? 6.043 5.953 10.734 1 98.69 136 VAL B N 1
ATOM 2500 C CA . VAL B 1 136 ? 7.367 5.605 11.242 1 98.69 136 VAL B CA 1
ATOM 2501 C C . VAL B 1 136 ? 7.293 5.328 12.742 1 98.69 136 VAL B C 1
ATOM 2503 O O . VAL B 1 136 ? 6.781 6.145 13.508 1 98.69 136 VAL B O 1
ATOM 2506 N N . THR B 1 137 ? 7.809 4.227 13.141 1 98.75 137 THR B N 1
ATOM 2507 C CA . THR B 1 137 ? 7.652 3.719 14.5 1 98.75 137 THR B CA 1
ATOM 2508 C C . THR B 1 137 ? 8.211 4.711 15.516 1 98.75 137 THR B C 1
ATOM 2510 O O . THR B 1 137 ? 7.664 4.855 16.609 1 98.75 137 THR B O 1
ATOM 2513 N N . GLU B 1 138 ? 9.219 5.422 15.188 1 98.25 138 GLU B N 1
ATOM 2514 C CA . GLU B 1 138 ? 9.867 6.375 16.094 1 98.25 138 GLU B CA 1
ATOM 2515 C C . GLU B 1 138 ? 9.031 7.645 16.25 1 98.25 138 GLU B C 1
ATOM 2517 O O . GLU B 1 138 ? 9.281 8.453 17.141 1 98.25 138 GLU B O 1
ATOM 2522 N N . ASN B 1 139 ? 8.07 7.824 15.352 1 98.06 139 ASN B N 1
ATOM 2523 C CA . ASN B 1 139 ? 7.223 9.016 15.414 1 98.06 139 ASN B CA 1
ATOM 2524 C C . ASN B 1 139 ? 6.18 8.906 16.531 1 98.06 139 ASN B C 1
ATOM 2526 O O . ASN B 1 139 ? 4.98 8.836 16.25 1 98.06 139 ASN B O 1
ATOM 2530 N N . LYS B 1 140 ? 6.641 8.969 17.719 1 98.19 140 LYS B N 1
ATOM 2531 C CA . LYS B 1 140 ? 5.789 8.742 18.891 1 98.19 140 LYS B CA 1
ATOM 2532 C C . LYS B 1 140 ? 4.699 9.805 18.984 1 98.19 140 LYS B C 1
ATOM 2534 O O . LYS B 1 140 ? 3.588 9.523 19.438 1 98.19 140 LYS B O 1
ATOM 2539 N N . ARG B 1 141 ? 4.988 10.984 18.594 1 97.38 141 ARG B N 1
ATOM 2540 C CA . ARG B 1 141 ? 4 12.055 18.609 1 97.38 141 ARG B CA 1
ATOM 2541 C C . ARG B 1 141 ? 2.793 11.703 17.75 1 97.38 141 ARG B C 1
ATOM 2543 O O . ARG B 1 141 ? 1.648 11.836 18.188 1 97.38 141 ARG B O 1
ATOM 2550 N N . ALA B 1 142 ? 3.012 11.273 16.516 1 98.38 142 ALA B N 1
ATOM 2551 C CA . ALA B 1 142 ? 1.928 10.875 15.625 1 98.38 142 ALA B CA 1
ATOM 2552 C C . ALA B 1 142 ? 1.188 9.656 16.172 1 98.38 142 ALA B C 1
ATOM 2554 O O . ALA B 1 142 ? -0.045 9.625 16.188 1 98.38 142 ALA B O 1
ATOM 2555 N N . ILE B 1 143 ? 1.942 8.656 16.641 1 98.75 143 ILE B N 1
ATOM 2556 C CA . ILE B 1 143 ? 1.351 7.434 17.156 1 98.75 143 ILE B CA 1
ATOM 2557 C C . ILE B 1 143 ? 0.429 7.77 18.328 1 98.75 143 ILE B C 1
ATOM 2559 O O . ILE B 1 143 ? -0.689 7.258 18.422 1 98.75 143 ILE B O 1
ATOM 2563 N N . ASN B 1 144 ? 0.886 8.625 19.234 1 98.56 144 ASN B N 1
ATOM 2564 C CA . ASN B 1 144 ? 0.069 9.039 20.375 1 98.56 144 ASN B CA 1
ATOM 2565 C C . ASN B 1 144 ? -1.201 9.75 19.922 1 98.56 144 ASN B C 1
ATOM 2567 O O . ASN B 1 144 ? -2.268 9.562 20.516 1 98.56 144 ASN B O 1
ATOM 2571 N N . LEU B 1 145 ? -1.076 10.609 18.953 1 98.62 145 LEU B N 1
ATOM 2572 C CA . LEU B 1 145 ? -2.246 11.266 18.391 1 98.62 145 LEU B CA 1
ATOM 2573 C C . LEU B 1 145 ? -3.256 10.242 17.891 1 98.62 145 LEU B C 1
ATOM 2575 O O . LEU B 1 145 ? -4.445 10.328 18.203 1 98.62 145 LEU B O 1
ATOM 2579 N N . TYR B 1 146 ? -2.775 9.281 17.078 1 98.81 146 TYR B N 1
ATOM 2580 C CA . TYR B 1 146 ? -3.662 8.273 16.5 1 98.81 146 TYR B CA 1
ATOM 2581 C C . TYR B 1 146 ? -4.309 7.438 17.609 1 98.81 146 TYR B C 1
ATOM 2583 O O . TYR B 1 146 ? -5.508 7.148 17.547 1 98.81 146 TYR B O 1
ATOM 2591 N N . LYS B 1 147 ? -3.539 7.031 18.578 1 98.81 147 LYS B N 1
ATOM 2592 C CA . LYS B 1 147 ? -4.066 6.25 19.688 1 98.81 147 LYS B CA 1
ATOM 2593 C C . LYS B 1 147 ? -5.156 7.02 20.438 1 98.81 147 LYS B C 1
ATOM 2595 O O . LYS B 1 147 ? -6.152 6.434 20.859 1 98.81 147 LYS B O 1
ATOM 2600 N N . LYS B 1 148 ? -4.938 8.289 20.609 1 98.5 148 LYS B N 1
ATOM 2601 C CA . LYS B 1 148 ? -5.934 9.133 21.266 1 98.5 148 LYS B CA 1
ATOM 2602 C C . LYS B 1 148 ? -7.289 9.023 20.578 1 98.5 148 LYS B C 1
ATOM 2604 O O . LYS B 1 148 ? -8.328 9.156 21.219 1 98.5 148 LYS B O 1
ATOM 2609 N N . PHE B 1 149 ? -7.289 8.781 19.328 1 98.62 149 PHE B N 1
ATOM 2610 C CA . PHE B 1 149 ? -8.531 8.711 18.562 1 98.62 149 PHE B CA 1
ATOM 2611 C C . PHE B 1 149 ? -8.969 7.266 18.391 1 98.62 149 PHE B C 1
ATOM 2613 O O . PHE B 1 149 ? -9.883 6.98 17.594 1 98.62 149 PHE B O 1
ATOM 2620 N N . GLY B 1 150 ? -8.281 6.352 19.031 1 98.62 150 GLY B N 1
ATOM 2621 C CA . GLY B 1 150 ? -8.766 4.98 19.078 1 98.62 150 GLY B CA 1
ATOM 2622 C C . GLY B 1 150 ? -8.078 4.066 18.094 1 98.62 150 GLY B C 1
ATOM 2623 O O . GLY B 1 150 ? -8.461 2.902 17.938 1 98.62 150 GLY B O 1
ATOM 2624 N N . PHE B 1 151 ? -7.082 4.562 17.406 1 98.94 151 PHE B N 1
ATOM 2625 C CA . PHE B 1 151 ? -6.348 3.682 16.5 1 98.94 151 PHE B CA 1
ATOM 2626 C C . PHE B 1 151 ? -5.613 2.598 17.281 1 98.94 151 PHE B C 1
ATOM 2628 O O . PHE B 1 151 ? -5.074 2.859 18.359 1 98.94 151 PHE B O 1
ATOM 2635 N N . ILE B 1 152 ? -5.551 1.449 16.656 1 98.81 152 ILE B N 1
ATOM 2636 C CA . ILE B 1 152 ? -4.879 0.29 17.234 1 98.81 152 ILE B CA 1
ATOM 2637 C C . ILE B 1 152 ? -3.654 -0.066 16.391 1 98.81 152 ILE B C 1
ATOM 2639 O O . ILE B 1 152 ? -3.711 -0.051 15.164 1 98.81 152 ILE B O 1
ATOM 2643 N N . GLU B 1 153 ? -2.568 -0.367 17.047 1 98.81 153 GLU B N 1
ATOM 2644 C CA . GLU B 1 153 ? -1.4 -0.87 16.328 1 98.81 153 GLU B CA 1
ATOM 2645 C C . GLU B 1 153 ? -1.632 -2.289 15.82 1 98.81 153 GLU B C 1
ATOM 2647 O O . GLU B 1 153 ? -1.95 -3.189 16.594 1 98.81 153 GLU B O 1
ATOM 2652 N N . ALA B 1 154 ? -1.509 -2.443 14.602 1 98.75 154 ALA B N 1
ATOM 2653 C CA . ALA B 1 154 ? -1.715 -3.748 13.977 1 98.75 154 ALA B CA 1
ATOM 2654 C C . ALA B 1 154 ? -0.424 -4.562 13.969 1 98.75 154 ALA B C 1
ATOM 2656 O O . ALA B 1 154 ? -0.459 -5.793 14.008 1 98.75 154 ALA B O 1
ATOM 2657 N N . GLY B 1 155 ? 0.655 -3.891 13.781 1 98.62 155 GLY B N 1
ATOM 2658 C CA . GLY B 1 155 ? 1.965 -4.516 13.672 1 98.62 155 GLY B CA 1
ATOM 2659 C C . GLY B 1 155 ? 3.025 -3.582 13.117 1 98.62 155 GLY B C 1
ATOM 2660 O O . GLY B 1 155 ? 2.783 -2.385 12.953 1 98.62 155 GLY B O 1
ATOM 2661 N N . GLU B 1 156 ? 4.199 -4.172 12.906 1 98.62 156 GLU B N 1
ATOM 2662 C CA . GLU B 1 156 ? 5.359 -3.379 12.508 1 98.62 156 GLU B CA 1
ATOM 2663 C C . GLU B 1 156 ? 6.227 -4.133 11.508 1 98.62 156 GLU B C 1
ATOM 2665 O O . GLU B 1 156 ? 6.453 -5.336 11.656 1 98.62 156 GLU B O 1
ATOM 2670 N N . ILE B 1 157 ? 6.711 -3.471 10.484 1 98.81 157 ILE B N 1
ATOM 2671 C CA . ILE B 1 157 ? 7.699 -4.008 9.547 1 98.81 157 ILE B CA 1
ATOM 2672 C C . ILE B 1 157 ? 9.031 -3.277 9.727 1 98.81 157 ILE B C 1
ATOM 2674 O O . ILE B 1 157 ? 9.102 -2.057 9.57 1 98.81 157 ILE B O 1
ATOM 2678 N N . PRO B 1 158 ? 10.055 -3.986 10.055 1 98.62 158 PRO B N 1
ATOM 2679 C CA . PRO B 1 158 ? 11.359 -3.334 10.227 1 98.62 158 PRO B CA 1
ATOM 2680 C C . PRO B 1 158 ? 11.938 -2.832 8.906 1 98.62 158 PRO B C 1
ATOM 2682 O O . PRO B 1 158 ? 11.719 -3.438 7.859 1 98.62 158 PRO B O 1
ATOM 2685 N N . ALA B 1 159 ? 12.641 -1.704 8.922 1 98.31 159 ALA B N 1
ATOM 2686 C CA . ALA B 1 159 ? 13.453 -1.187 7.828 1 98.31 159 ALA B CA 1
ATOM 2687 C C . ALA B 1 159 ? 12.617 -0.994 6.566 1 98.31 159 ALA B C 1
ATOM 2689 O O . ALA B 1 159 ? 13.117 -1.163 5.449 1 98.31 159 ALA B O 1
ATOM 2690 N N . LEU B 1 160 ? 11.383 -0.729 6.758 1 98.62 160 LEU B N 1
ATOM 2691 C CA . LEU B 1 160 ? 10.523 -0.567 5.59 1 98.62 160 LEU B CA 1
ATOM 2692 C C . LEU B 1 160 ? 10.828 0.74 4.863 1 98.62 160 LEU B C 1
ATOM 2694 O O . LEU B 1 160 ? 10.617 0.849 3.654 1 98.62 160 LEU B O 1
ATOM 2698 N N . MET B 1 161 ? 11.32 1.688 5.559 1 98.44 161 MET B N 1
ATOM 2699 C CA . MET B 1 161 ? 11.703 2.975 4.988 1 98.44 161 MET B CA 1
ATOM 2700 C C . MET B 1 161 ? 13.172 3.27 5.242 1 98.44 161 MET B C 1
ATOM 2702 O O . MET B 1 161 ? 13.734 2.84 6.254 1 98.44 161 MET B O 1
ATOM 2706 N N . GLN B 1 162 ? 13.766 3.996 4.309 1 97.62 162 GLN B N 1
ATOM 2707 C CA . GLN B 1 162 ? 15.156 4.406 4.477 1 97.62 162 GLN B CA 1
ATOM 2708 C C . GLN B 1 162 ? 15.312 5.91 4.289 1 97.62 162 GLN B C 1
ATOM 2710 O O . GLN B 1 162 ? 14.852 6.469 3.293 1 97.62 162 GLN B O 1
ATOM 2715 N N . VAL B 1 163 ? 15.875 6.562 5.258 1 96.69 163 VAL B N 1
ATOM 2716 C CA . VAL B 1 163 ? 16.172 7.992 5.191 1 96.69 163 VAL B CA 1
ATOM 2717 C C . VAL B 1 163 ? 17.641 8.227 5.52 1 96.69 163 VAL B C 1
ATOM 2719 O O . VAL B 1 163 ? 18.109 7.871 6.602 1 96.69 163 VAL B O 1
ATOM 2722 N N . ASP B 1 164 ? 18.422 8.891 4.59 1 91 164 ASP B N 1
ATOM 2723 C CA . ASP B 1 164 ? 19.828 9.219 4.773 1 91 164 ASP B CA 1
ATOM 2724 C C . ASP B 1 164 ? 20.594 8.016 5.312 1 91 164 ASP B C 1
ATOM 2726 O O . ASP B 1 164 ? 21.312 8.125 6.316 1 91 164 ASP B O 1
ATOM 2730 N N . ARG B 1 165 ? 20.5 6.754 4.902 1 89.31 165 ARG B N 1
ATOM 2731 C CA . ARG B 1 165 ? 21.203 5.504 5.16 1 89.31 165 ARG B CA 1
ATOM 2732 C C . ARG B 1 165 ? 20.734 4.875 6.469 1 89.31 165 ARG B C 1
ATOM 2734 O O . ARG B 1 165 ? 21.344 3.92 6.961 1 89.31 165 ARG B O 1
ATOM 2741 N N . ARG B 1 166 ? 19.719 5.594 7.012 1 96.19 166 ARG B N 1
ATOM 2742 C CA . ARG B 1 166 ? 19.078 4.992 8.18 1 96.19 166 ARG B CA 1
ATOM 2743 C C . ARG B 1 166 ? 17.812 4.242 7.797 1 96.19 166 ARG B C 1
ATOM 2745 O O . ARG B 1 166 ? 16.984 4.766 7.055 1 96.19 166 ARG B O 1
ATOM 2752 N N . TYR B 1 167 ? 17.734 3.059 8.305 1 97.94 167 TYR B N 1
ATOM 2753 C CA . TYR B 1 167 ? 16.516 2.289 8.117 1 97.94 167 TYR B CA 1
ATOM 2754 C C . TYR B 1 167 ? 15.523 2.557 9.242 1 97.94 167 TYR B C 1
ATOM 2756 O O . TYR B 1 167 ? 15.898 2.566 10.414 1 97.94 167 TYR B O 1
ATOM 2764 N N . LEU B 1 168 ? 14.328 2.803 8.852 1 98.56 168 LEU B N 1
ATOM 2765 C CA . LEU B 1 168 ? 13.266 3.111 9.812 1 98.56 168 LEU B CA 1
ATOM 2766 C C . LEU B 1 168 ? 12.188 2.039 9.789 1 98.56 168 LEU B C 1
ATOM 2768 O O . LEU B 1 168 ? 11.727 1.631 8.719 1 98.56 168 LEU B O 1
ATOM 2772 N N . ASP B 1 169 ? 11.828 1.605 11.008 1 98.75 169 ASP B N 1
ATOM 2773 C CA . ASP B 1 169 ? 10.695 0.701 11.141 1 98.75 169 ASP B CA 1
ATOM 2774 C C . ASP B 1 169 ? 9.375 1.444 10.945 1 98.75 169 ASP B C 1
ATOM 2776 O O . ASP B 1 169 ? 9.273 2.635 11.25 1 98.75 169 ASP B O 1
ATOM 2780 N N . VAL B 1 170 ? 8.414 0.75 10.406 1 98.88 170 VAL B N 1
ATOM 2781 C CA . VAL B 1 170 ? 7.109 1.354 10.156 1 98.88 170 VAL B CA 1
ATOM 2782 C C . VAL B 1 170 ? 6.02 0.555 10.867 1 98.88 170 VAL B C 1
ATOM 2784 O O . VAL B 1 170 ? 5.953 -0.67 10.734 1 98.88 170 VAL B O 1
ATOM 2787 N N . THR B 1 171 ? 5.207 1.245 11.617 1 98.88 171 THR B N 1
ATOM 2788 C CA . THR B 1 171 ? 4.062 0.667 12.312 1 98.88 171 THR B CA 1
ATOM 2789 C C . THR B 1 171 ? 2.779 0.879 11.516 1 98.88 171 THR B C 1
ATOM 2791 O O . THR B 1 171 ? 2.531 1.975 11.008 1 98.88 171 THR B O 1
ATOM 2794 N N . MET B 1 172 ? 1.966 -0.18 11.414 1 98.81 172 MET B N 1
ATOM 2795 C CA . MET B 1 172 ? 0.634 -0.077 10.82 1 98.81 172 MET B CA 1
ATOM 2796 C C . MET B 1 172 ? -0.431 0.073 11.898 1 98.81 172 MET B C 1
ATOM 2798 O O . MET B 1 172 ? -0.375 -0.601 12.93 1 98.81 172 MET B O 1
ATOM 2802 N N . MET B 1 173 ? -1.323 0.992 11.688 1 98.94 173 MET B N 1
ATOM 2803 C CA . MET B 1 173 ? -2.42 1.217 12.633 1 98.94 173 MET B CA 1
ATOM 2804 C C . MET B 1 173 ? -3.76 1.255 11.898 1 98.94 173 MET B C 1
ATOM 2806 O O . MET B 1 173 ? -3.809 1.505 10.695 1 98.94 173 MET B O 1
ATOM 2810 N N . TYR B 1 174 ? -4.793 0.982 12.633 1 98.94 174 TYR B N 1
ATOM 2811 C CA . TYR B 1 174 ? -6.117 1.024 12.023 1 98.94 174 TYR B CA 1
ATOM 2812 C C . TYR B 1 174 ? -7.168 1.466 13.039 1 98.94 174 TYR B C 1
ATOM 2814 O O . TYR B 1 174 ? -6.938 1.411 14.25 1 98.94 174 TYR B O 1
ATOM 2822 N N . LEU B 1 175 ? -8.227 1.942 12.57 1 98.81 175 LEU B N 1
ATOM 2823 C CA . LEU B 1 175 ? -9.422 2.316 13.32 1 98.81 175 LEU B CA 1
ATOM 2824 C C . LEU B 1 175 ? -10.672 1.779 12.641 1 98.81 175 LEU B C 1
ATOM 2826 O O . LEU B 1 175 ? -10.938 2.08 11.477 1 98.81 175 LEU B O 1
ATOM 2830 N N . VAL B 1 176 ? -11.398 0.946 13.336 1 98 176 VAL B N 1
ATOM 2831 C CA . VAL B 1 176 ? -12.695 0.511 12.844 1 98 176 VAL B CA 1
ATOM 2832 C C . VAL B 1 176 ? -13.742 1.59 13.125 1 98 176 VAL B C 1
ATOM 2834 O O . VAL B 1 176 ? -13.859 2.074 14.258 1 98 176 VAL B O 1
ATOM 2837 N N . ILE B 1 177 ? -14.477 1.958 12.102 1 95 177 ILE B N 1
ATOM 2838 C CA . ILE B 1 177 ? -15.406 3.064 12.297 1 95 177 ILE B CA 1
ATOM 2839 C C . ILE B 1 177 ? -16.844 2.551 12.219 1 95 177 ILE B C 1
ATOM 2841 O O . ILE B 1 177 ? -17.109 1.544 11.562 1 95 177 ILE B O 1
#

Organism: Listeria monocytogenes serovar 1/2a (strain ATCC BAA-679 / EGD-e) (NCBI:txid169963)

Solvent-accessible surface area (backbone atoms only — not comparable to full-atom values): 18688 Å² total; per-residue (Å²): 124,48,78,44,73,39,78,84,65,50,62,33,39,38,35,70,68,52,48,87,44,22,59,58,50,52,54,45,52,23,51,45,19,59,71,45,86,69,51,80,46,44,54,72,54,68,74,68,48,55,68,54,40,21,50,48,46,52,56,36,66,72,32,88,40,25,48,46,40,35,29,28,44,93,88,34,82,40,31,45,34,32,34,47,37,49,84,47,82,30,29,44,36,27,21,38,51,50,74,49,62,37,70,94,55,61,91,35,54,56,68,58,53,50,48,51,52,52,51,52,54,44,64,68,40,92,59,43,37,35,40,31,38,75,41,40,56,84,44,51,70,60,52,52,56,43,41,73,75,60,36,41,80,34,31,48,44,75,55,57,33,41,55,99,92,37,66,34,36,32,28,33,33,34,31,82,92,123,47,78,45,73,38,78,84,66,50,62,33,39,38,36,71,69,53,50,86,44,22,60,59,50,53,54,47,51,24,50,45,18,60,72,45,86,69,52,80,46,44,54,70,55,68,76,70,49,53,67,55,40,22,49,47,46,53,54,37,68,74,32,89,40,25,48,46,38,36,30,27,44,92,88,35,81,41,31,46,36,32,34,47,38,51,84,47,81,30,31,43,36,26,22,38,50,50,74,50,61,36,70,95,56,62,92,35,54,55,67,59,54,51,48,52,52,53,51,51,52,43,65,69,38,93,58,43,38,33,39,33,37,75,41,40,56,84,45,51,70,61,51,52,55,42,40,74,75,60,35,40,80,34,31,49,43,75,56,57,32,41,56,99,94,37,66,36,38,32,28,32,34,34,32,81,94

Sequence (354 aa):
METRELKNGQIMMIRKATKEDSSNIITYLNEVAGETDYLSFGQGEFAFSIAEEAEYIEESDKNPGSVMLLCFIDDELASISQLIGHIKKRELHTSELAISIRKKYWGLGIGTICMEELIKYAKSSEYLKLIYLEVVTENKRAINLYKKFGFIEAGEIPALMQVDRRYLDVTMMYLVIMETRELKNGQIMMIRKATKEDSSNIITYLNEVAGETDYLSFGQGEFAFSIAEEAEYIEESDKNPGSVMLLCFIDDELASISQLIGHIKKRELHTSELAISIRKKYWGLGIGTICMEELIKYAKSSEYLKLIYLEVVTENKRAINLYKKFGFIEAGEIPALMQVDRRYLDVTMMYLVI

Nearest PDB structures (foldseek):
  2i79-assembly1_E  TM=9.719E-01  e=2.332E-19  Streptococcus pneumoniae TIGR4
  2i79-assembly3_D  TM=9.654E-01  e=4.937E-19  Streptococcus pneumoniae TIGR4
  2vi7-assembly2_C  TM=8.610E-01  e=1.167E-13  Pseudomonas aeruginosa
  1s7l-assembly1_A  TM=7.998E-01  e=2.518E-11  Salmonella enterica subsp. enterica serovar Typhimurium str. LT2
  3pzj-assembly1_A  TM=6.630E-01  e=2.128E-09  Chromobacterium violaceum

pLDDT: mean 97.17, std 2.32, range [80.44, 98.94]